Protein AF-A0A800F4X6-F1 (afdb_monomer)

Radius of gyration: 39.16 Å; Cα contacts (8 Å, |Δi|>4): 174; chains: 1; bounding box: 79×37×126 Å

Structure (mmCIF, N/CA/C/O backbone):
data_AF-A0A800F4X6-F1
#
_entry.id   AF-A0A800F4X6-F1
#
loop_
_atom_site.group_PDB
_atom_site.id
_atom_site.type_symbol
_atom_site.label_atom_id
_atom_site.label_alt_id
_atom_site.label_comp_id
_atom_site.label_asym_id
_atom_site.label_entity_id
_atom_site.label_seq_id
_atom_site.pdbx_PDB_ins_code
_atom_site.Cartn_x
_atom_site.Cartn_y
_atom_site.Cartn_z
_atom_site.occupancy
_atom_site.B_iso_or_equiv
_atom_site.auth_seq_id
_atom_site.auth_comp_id
_atom_site.auth_asym_id
_atom_site.auth_atom_id
_atom_site.pdbx_PDB_model_num
ATOM 1 N N . MET A 1 1 ? -32.892 6.317 45.119 1.00 50.31 1 MET A N 1
ATOM 2 C CA . MET A 1 1 ? -31.477 5.964 44.864 1.00 50.31 1 MET A CA 1
ATOM 3 C C . MET A 1 1 ? -30.604 6.920 45.642 1.00 50.31 1 MET A C 1
ATOM 5 O O . MET A 1 1 ? -30.762 8.124 45.471 1.00 50.31 1 MET A O 1
ATOM 9 N N . ASP A 1 2 ? -29.742 6.381 46.497 1.00 71.25 2 ASP A N 1
ATOM 10 C CA . ASP A 1 2 ? -28.858 7.165 47.356 1.00 71.25 2 ASP A CA 1
ATOM 11 C C . ASP A 1 2 ? -27.761 7.858 46.515 1.00 71.25 2 ASP A C 1
ATOM 13 O O . ASP A 1 2 ? -27.373 7.351 45.455 1.00 71.25 2 ASP A O 1
ATOM 17 N N . LEU A 1 3 ? -27.266 9.025 46.947 1.00 66.50 3 LEU A N 1
ATOM 18 C CA . LEU A 1 3 ? -26.301 9.847 46.182 1.00 66.50 3 LEU A CA 1
ATOM 19 C C . LEU A 1 3 ? -25.030 9.050 45.819 1.00 66.50 3 LEU A C 1
ATOM 21 O O . LEU A 1 3 ? -24.440 9.226 44.752 1.00 66.50 3 LEU A O 1
ATOM 25 N N . ARG A 1 4 ? -24.680 8.093 46.686 1.00 63.50 4 ARG A N 1
ATOM 26 C CA . ARG A 1 4 ? -23.593 7.116 46.536 1.00 63.50 4 ARG A CA 1
ATOM 27 C C . ARG A 1 4 ? -23.734 6.273 45.272 1.00 63.50 4 ARG A C 1
ATOM 29 O O . ARG A 1 4 ? -22.803 6.178 44.476 1.00 63.50 4 ARG A O 1
ATOM 36 N N . THR A 1 5 ? -24.914 5.689 45.068 1.00 67.88 5 THR A N 1
ATOM 37 C CA . THR A 1 5 ? -25.197 4.826 43.918 1.00 67.88 5 THR A CA 1
ATOM 38 C C . THR A 1 5 ? -25.131 5.631 42.627 1.00 67.88 5 THR A C 1
ATOM 40 O O . THR A 1 5 ? -24.602 5.136 41.640 1.00 67.88 5 THR A O 1
ATOM 43 N N . LYS A 1 6 ? -25.580 6.896 42.643 1.00 66.12 6 LYS A N 1
ATOM 44 C CA . LYS A 1 6 ? -25.488 7.797 41.483 1.00 66.12 6 LYS A CA 1
ATOM 45 C C . LYS A 1 6 ? -24.045 8.116 41.089 1.00 66.12 6 LYS A C 1
ATOM 47 O O . LYS A 1 6 ? -23.744 8.076 39.902 1.00 66.12 6 LYS A O 1
ATOM 52 N N . LEU A 1 7 ? -23.160 8.403 42.046 1.00 71.25 7 LEU A N 1
ATOM 53 C CA . LEU A 1 7 ? -21.754 8.721 41.754 1.00 71.25 7 LEU A CA 1
ATOM 54 C C . LEU A 1 7 ? -20.978 7.513 41.221 1.00 71.25 7 LEU A C 1
ATOM 56 O O . LEU A 1 7 ? -20.260 7.639 40.232 1.00 71.25 7 LEU A O 1
ATOM 60 N N . VAL A 1 8 ? -21.162 6.335 41.826 1.00 74.56 8 VAL A N 1
ATOM 61 C CA . VAL A 1 8 ? -20.527 5.099 41.342 1.00 74.56 8 VAL A CA 1
ATOM 62 C C . VAL A 1 8 ? -21.043 4.740 39.948 1.00 74.56 8 VAL A C 1
ATOM 64 O O . VAL A 1 8 ? -20.240 4.455 39.063 1.00 74.56 8 VAL A O 1
ATOM 67 N N . PHE A 1 9 ? -22.358 4.831 39.713 1.00 72.62 9 PHE A N 1
ATOM 68 C CA . PHE A 1 9 ? -22.916 4.617 38.377 1.00 72.62 9 PHE A CA 1
ATOM 69 C C . PHE A 1 9 ? -22.395 5.631 37.365 1.00 72.62 9 PHE A C 1
ATOM 71 O O . PHE A 1 9 ? -22.049 5.228 36.265 1.00 72.62 9 PHE A O 1
ATOM 78 N N . ALA A 1 10 ? -22.298 6.915 37.715 1.00 74.00 10 ALA A N 1
ATOM 79 C CA . ALA A 1 10 ? -21.779 7.934 36.808 1.00 74.00 10 ALA A CA 1
ATOM 80 C C . ALA A 1 10 ? -20.322 7.649 36.414 1.00 74.00 10 ALA A C 1
ATOM 82 O O . ALA A 1 10 ? -19.978 7.732 35.238 1.00 74.00 10 ALA A O 1
ATOM 83 N N . LEU A 1 11 ? -19.480 7.246 37.369 1.00 73.25 11 LEU A N 1
ATOM 84 C CA . LEU A 1 11 ? -18.071 6.948 37.108 1.00 73.25 11 LEU A CA 1
ATOM 85 C C . LEU A 1 11 ? -17.896 5.682 36.252 1.00 73.25 11 LEU A C 1
ATOM 87 O O . LEU A 1 11 ? -17.124 5.675 35.293 1.00 73.25 11 LEU A O 1
ATOM 91 N N . VAL A 1 12 ? -18.655 4.627 36.561 1.00 77.50 12 VAL A N 1
ATOM 92 C CA . VAL A 1 12 ? -18.668 3.380 35.781 1.00 77.50 12 VAL A CA 1
ATOM 93 C C . VAL A 1 12 ? -19.240 3.614 34.384 1.00 77.50 12 VAL A C 1
ATOM 95 O O . VAL A 1 12 ? -18.699 3.090 33.416 1.00 77.50 12 VAL A O 1
ATOM 98 N N . LEU A 1 13 ? -20.279 4.440 34.253 1.00 77.50 13 LEU A N 1
ATOM 99 C CA . LEU A 1 13 ? -20.872 4.806 32.969 1.00 77.50 13 LEU A CA 1
ATOM 100 C C . LEU A 1 13 ? -19.872 5.582 32.107 1.00 77.50 13 LEU A C 1
ATOM 102 O O . LEU A 1 13 ? -19.701 5.247 30.942 1.00 77.50 13 LEU A O 1
ATOM 106 N N . VAL A 1 14 ? -19.167 6.568 32.670 1.00 81.56 14 VAL A N 1
ATOM 107 C CA . VAL A 1 14 ? -18.129 7.324 31.947 1.00 81.56 14 VAL A CA 1
ATOM 108 C C . VAL A 1 14 ? -16.987 6.408 31.504 1.00 81.56 14 VAL A C 1
ATOM 110 O O . VAL A 1 14 ? -16.527 6.520 30.367 1.00 81.56 14 VAL A O 1
ATOM 113 N N . SER A 1 15 ? -16.567 5.466 32.354 1.00 78.44 15 SER A N 1
ATOM 114 C CA . SER A 1 15 ? -15.567 4.445 32.009 1.00 78.44 15 SER A CA 1
ATOM 115 C C . SER A 1 15 ? -16.054 3.532 30.875 1.00 78.44 15 SER A C 1
ATOM 117 O O . SER A 1 15 ? -15.361 3.383 29.869 1.00 78.44 15 SER A O 1
ATOM 119 N N . LEU A 1 16 ? -17.277 2.998 30.969 1.00 77.12 16 LEU A N 1
ATOM 120 C CA . LEU A 1 16 ? -17.883 2.136 29.948 1.00 77.12 16 LEU A CA 1
ATOM 121 C C . LEU A 1 16 ? -18.070 2.852 28.612 1.00 77.12 16 LEU A C 1
ATOM 123 O O . LEU A 1 16 ? -17.761 2.281 27.571 1.00 77.12 16 LEU A O 1
ATOM 127 N N . VAL A 1 17 ? -18.535 4.102 28.630 1.00 80.50 17 VAL A N 1
ATOM 128 C CA . VAL A 1 17 ? -18.704 4.919 27.421 1.00 80.50 17 VAL A CA 1
ATOM 129 C C . VAL A 1 17 ? -17.348 5.220 26.789 1.00 80.50 17 VAL A C 1
ATOM 131 O O . VAL A 1 17 ? -17.191 5.051 25.583 1.00 80.50 17 VAL A O 1
ATOM 134 N N . SER A 1 18 ? -16.342 5.580 27.590 1.00 80.88 18 SER A N 1
ATOM 135 C CA . SER A 1 18 ? -14.979 5.813 27.092 1.00 80.88 18 SER A CA 1
ATOM 136 C C . SER A 1 18 ? -14.373 4.541 26.495 1.00 80.88 18 SER A C 1
ATOM 138 O O . SER A 1 18 ? -13.705 4.589 25.465 1.00 80.88 18 SER A O 1
ATOM 140 N N . MET A 1 19 ? -14.644 3.384 27.100 1.00 78.56 19 MET A N 1
ATOM 141 C CA . MET A 1 19 ? -14.156 2.100 26.613 1.00 78.56 19 MET A CA 1
ATOM 142 C C . MET A 1 19 ? -14.895 1.633 25.353 1.00 78.56 19 MET A C 1
ATOM 144 O O . MET A 1 19 ? -14.271 1.076 24.453 1.00 78.56 19 MET A O 1
ATOM 148 N N . LEU A 1 20 ? -16.199 1.895 25.252 1.00 76.81 20 LEU A N 1
ATOM 149 C CA . LEU A 1 20 ? -16.993 1.632 24.054 1.00 76.81 20 LEU A CA 1
ATOM 150 C C . LEU A 1 20 ? -16.532 2.517 22.888 1.00 76.81 20 LEU A C 1
ATOM 152 O O . LEU A 1 20 ? -16.382 2.029 21.769 1.00 76.81 20 LEU A O 1
ATOM 156 N N . LEU A 1 21 ? -16.237 3.793 23.151 1.00 77.06 21 LEU A N 1
ATOM 157 C CA . LEU A 1 21 ? -15.633 4.699 22.171 1.00 77.06 21 LEU A CA 1
ATOM 158 C C . LEU A 1 21 ? -14.245 4.214 21.740 1.00 77.06 21 LEU A C 1
ATOM 160 O O . LEU A 1 21 ? -13.959 4.158 20.550 1.00 77.06 21 LEU A O 1
ATOM 164 N N . LEU A 1 22 ? -13.402 3.776 22.678 1.00 74.88 22 LEU A N 1
ATOM 165 C CA . LEU A 1 22 ? -12.089 3.219 22.350 1.00 74.88 22 LEU A CA 1
ATOM 166 C C . LEU A 1 22 ? -12.199 1.922 21.535 1.00 74.88 22 LEU A C 1
ATOM 168 O O . LEU A 1 22 ? -11.440 1.725 20.591 1.00 74.88 22 LEU A O 1
ATOM 172 N N . ALA A 1 23 ? -13.142 1.041 21.871 1.00 71.06 23 ALA A N 1
ATOM 173 C CA . ALA A 1 23 ? -13.372 -0.203 21.147 1.00 71.06 23 ALA A CA 1
ATOM 174 C C . ALA A 1 23 ? -13.897 0.065 19.733 1.00 71.06 23 ALA A C 1
ATOM 176 O O . ALA A 1 23 ? -13.373 -0.489 18.774 1.00 71.06 23 ALA A O 1
ATOM 177 N N . THR A 1 24 ? -14.876 0.954 19.578 1.00 67.69 24 THR A N 1
ATOM 178 C CA . THR A 1 24 ? -15.395 1.343 18.256 1.00 67.69 24 THR A CA 1
ATOM 179 C C . THR A 1 24 ? -14.349 2.072 17.420 1.00 67.69 24 THR A C 1
ATOM 181 O O . THR A 1 24 ? -14.273 1.832 16.224 1.00 67.69 24 THR A O 1
ATOM 184 N N . PHE A 1 25 ? -13.479 2.880 18.024 1.00 69.56 25 PHE A N 1
ATOM 185 C CA . PHE A 1 25 ? -12.365 3.513 17.318 1.00 69.56 25 PHE A CA 1
ATOM 186 C C . PHE A 1 25 ? -11.260 2.508 16.940 1.00 69.56 25 PHE A C 1
ATOM 188 O O . PHE A 1 25 ? -10.736 2.537 15.830 1.00 69.56 25 PHE A O 1
ATOM 195 N N . SER A 1 26 ? -10.933 1.568 17.833 1.00 65.50 26 SER A N 1
ATOM 196 C CA . SER A 1 26 ? -9.890 0.553 17.619 1.00 65.50 26 SER A CA 1
ATOM 197 C C . SER A 1 26 ? -10.307 -0.574 16.669 1.00 65.50 26 SER A C 1
ATOM 199 O O . SER A 1 26 ? -9.442 -1.149 16.007 1.00 65.50 26 SER A O 1
ATOM 201 N N . TYR A 1 27 ? -11.590 -0.940 16.653 1.00 61.25 27 TYR A N 1
ATOM 202 C CA . TYR A 1 27 ? -12.153 -1.990 15.795 1.00 61.25 27 TYR A CA 1
ATOM 203 C C . TYR A 1 27 ? -12.949 -1.434 14.608 1.00 61.25 27 TYR A C 1
ATOM 205 O O . TYR A 1 27 ? -13.331 -2.211 13.732 1.00 61.25 27 TYR A O 1
ATOM 213 N N . GLY A 1 28 ? -13.187 -0.119 14.570 1.00 59.59 28 GLY A N 1
ATOM 214 C CA . GLY A 1 28 ? -13.753 0.597 13.428 1.00 59.59 28 GLY A CA 1
ATOM 215 C C . GLY A 1 28 ? -12.817 0.561 12.220 1.00 59.59 28 GLY A C 1
ATOM 216 O O . GLY A 1 28 ? -11.882 -0.242 12.193 1.00 59.59 28 GLY A O 1
ATOM 217 N N . PRO A 1 29 ? -13.025 1.399 11.197 1.00 51.66 29 PRO A N 1
ATOM 218 C CA . PRO A 1 29 ? -12.245 1.326 9.971 1.00 51.66 29 PRO A CA 1
ATOM 219 C C . PRO A 1 29 ? -11.056 2.319 9.938 1.00 51.66 29 PRO A C 1
ATOM 221 O O . PRO A 1 29 ? -11.043 3.200 9.091 1.00 51.66 29 PRO A O 1
ATOM 224 N N . PRO A 1 30 ? -9.968 2.180 10.736 1.00 53.06 30 PRO A N 1
ATOM 225 C CA . PRO A 1 30 ? -8.675 2.757 10.354 1.00 53.06 30 PRO A CA 1
ATOM 226 C C . PRO A 1 30 ? -8.064 2.082 9.116 1.00 53.06 30 PRO A C 1
ATOM 228 O O . PRO A 1 30 ? -6.989 2.481 8.677 1.00 53.06 30 PRO A O 1
ATOM 231 N N . ARG A 1 31 ? -8.698 1.021 8.590 1.00 56.97 31 ARG A N 1
ATOM 232 C CA . ARG A 1 31 ? -8.228 0.310 7.397 1.00 56.97 31 ARG A CA 1
ATOM 233 C C . ARG A 1 31 ? -8.273 1.198 6.158 1.00 56.97 31 ARG A C 1
ATOM 235 O O . ARG A 1 31 ? -7.347 1.114 5.366 1.00 56.97 31 ARG A O 1
ATOM 242 N N . ASP A 1 32 ? -9.269 2.070 6.042 1.00 60.94 32 ASP A N 1
ATOM 243 C CA . ASP A 1 32 ? -9.525 2.800 4.796 1.00 60.94 32 ASP A CA 1
ATOM 244 C C . ASP A 1 32 ? -8.467 3.894 4.562 1.00 60.94 32 ASP A C 1
ATOM 246 O O . ASP A 1 32 ? -7.878 3.963 3.488 1.00 60.94 32 ASP A O 1
ATOM 250 N N . LEU A 1 33 ? -8.093 4.647 5.606 1.00 64.44 33 LEU A N 1
ATOM 251 C CA . LEU A 1 33 ? -7.047 5.683 5.517 1.00 64.44 33 LEU A CA 1
ATOM 252 C C . LEU A 1 33 ? -5.654 5.107 5.215 1.00 64.44 33 LEU A C 1
ATOM 254 O O . LEU A 1 33 ? -4.882 5.680 4.447 1.00 64.44 33 LEU A O 1
ATOM 258 N N . TRP A 1 34 ? -5.315 3.968 5.825 1.00 70.38 34 TRP A N 1
ATOM 259 C CA . TRP A 1 34 ? -4.049 3.282 5.549 1.00 70.38 34 TRP A CA 1
ATOM 260 C C . TRP A 1 34 ? -4.019 2.682 4.142 1.00 70.38 34 TRP A C 1
ATOM 262 O O . TRP A 1 34 ? -2.967 2.667 3.502 1.00 70.38 34 TRP A O 1
ATOM 272 N N . TRP A 1 35 ? -5.167 2.200 3.664 1.00 74.62 35 TRP A N 1
ATOM 273 C CA . TRP A 1 35 ? -5.317 1.631 2.332 1.00 74.62 35 TRP A CA 1
ATOM 274 C C . TRP A 1 35 ? -5.098 2.675 1.244 1.00 74.62 35 TRP A C 1
ATOM 276 O O . TRP A 1 35 ? -4.279 2.466 0.353 1.00 74.62 35 TRP A O 1
ATOM 286 N N . GLU A 1 36 ? -5.769 3.821 1.355 1.00 80.88 36 GLU A N 1
ATOM 287 C CA . GLU A 1 36 ? -5.640 4.925 0.401 1.00 80.88 36 GLU A CA 1
ATOM 288 C C . GLU A 1 36 ? -4.188 5.398 0.282 1.00 80.88 36 GLU A C 1
ATOM 290 O O . GLU A 1 36 ? -3.647 5.453 -0.822 1.00 80.88 36 GLU A O 1
ATOM 295 N N . SER A 1 37 ? -3.506 5.614 1.413 1.00 83.00 37 SER A N 1
ATOM 296 C CA . SER A 1 37 ? -2.094 6.018 1.413 1.00 83.00 37 SER A CA 1
ATOM 297 C C . SER A 1 37 ? -1.172 4.965 0.783 1.00 83.00 37 SER A C 1
ATOM 299 O O . SER A 1 37 ? -0.212 5.305 0.084 1.00 83.00 37 SER A O 1
ATOM 301 N N . ALA A 1 38 ? -1.447 3.674 1.000 1.00 83.44 38 ALA A N 1
ATOM 302 C CA . ALA A 1 38 ? -0.653 2.597 0.420 1.00 83.44 38 ALA A CA 1
ATOM 303 C C . ALA A 1 38 ? -0.832 2.478 -1.100 1.00 83.44 38 ALA A C 1
ATOM 305 O O . ALA A 1 38 ? 0.151 2.231 -1.805 1.00 83.44 38 ALA A O 1
ATOM 306 N N . LEU A 1 39 ? -2.056 2.669 -1.602 1.00 86.75 39 LEU A N 1
ATOM 307 C CA . LEU A 1 39 ? -2.326 2.710 -3.038 1.00 86.75 39 LEU A CA 1
ATOM 308 C C . LEU A 1 39 ? -1.697 3.943 -3.686 1.00 86.75 39 LEU A C 1
ATOM 310 O O . LEU A 1 39 ? -1.073 3.817 -4.734 1.00 86.75 39 LEU A O 1
ATOM 314 N N . GLU A 1 40 ? -1.776 5.105 -3.038 1.00 88.44 40 GLU A N 1
ATOM 315 C CA . GLU A 1 40 ? -1.132 6.331 -3.517 1.00 88.44 40 GLU A CA 1
ATOM 316 C C . GLU A 1 40 ? 0.392 6.168 -3.598 1.00 88.44 40 GLU A C 1
ATOM 318 O O . GLU A 1 40 ? 1.003 6.513 -4.608 1.00 88.44 40 GLU A O 1
ATOM 323 N N . THR A 1 41 ? 1.024 5.561 -2.584 1.00 89.25 41 THR A N 1
ATOM 324 C CA . THR A 1 41 ? 2.469 5.277 -2.647 1.00 89.25 41 THR A CA 1
ATOM 325 C C . THR A 1 41 ? 2.823 4.280 -3.743 1.00 89.25 41 THR A C 1
ATOM 327 O O . THR A 1 41 ? 3.872 4.420 -4.368 1.00 89.25 41 THR A O 1
ATOM 330 N N . LEU A 1 42 ? 1.993 3.259 -3.964 1.00 90.25 42 LEU A N 1
ATOM 331 C CA . LEU A 1 42 ? 2.201 2.274 -5.025 1.00 90.25 42 LEU A CA 1
ATOM 332 C C . LEU A 1 42 ? 2.108 2.931 -6.411 1.00 90.25 42 LEU A C 1
ATOM 334 O O . LEU A 1 42 ? 2.965 2.690 -7.263 1.00 90.25 42 LEU A O 1
ATOM 338 N N . ASP A 1 43 ? 1.108 3.786 -6.608 1.00 91.38 43 ASP A N 1
ATOM 339 C CA . ASP A 1 43 ? 0.879 4.513 -7.851 1.00 91.38 43 ASP A CA 1
ATOM 340 C C . ASP A 1 43 ? 1.999 5.526 -8.131 1.00 91.38 43 ASP A C 1
ATOM 342 O O . ASP A 1 43 ? 2.620 5.498 -9.196 1.00 91.38 43 ASP A O 1
ATOM 346 N N . ALA A 1 44 ? 2.362 6.332 -7.128 1.00 89.75 44 ALA A N 1
ATOM 347 C CA . ALA A 1 44 ? 3.477 7.273 -7.209 1.00 89.75 44 ALA A CA 1
ATOM 348 C C . ALA A 1 44 ? 4.813 6.565 -7.478 1.00 89.75 44 ALA A C 1
ATOM 350 O O . ALA A 1 44 ? 5.649 7.064 -8.235 1.00 89.75 44 ALA A O 1
ATOM 351 N N . LEU A 1 45 ? 5.024 5.382 -6.889 1.00 90.62 45 LEU A N 1
ATOM 352 C CA . LEU A 1 45 ? 6.215 4.577 -7.144 1.00 90.62 45 LEU A CA 1
ATOM 353 C C . LEU A 1 45 ? 6.246 4.070 -8.590 1.00 90.62 45 LEU A C 1
ATOM 355 O O . LEU A 1 45 ? 7.299 4.128 -9.227 1.00 90.62 45 LEU A O 1
ATOM 359 N N . ALA A 1 46 ? 5.117 3.599 -9.121 1.00 88.44 46 ALA A N 1
ATOM 360 C CA . ALA A 1 46 ? 5.023 3.169 -10.511 1.00 88.44 46 ALA A CA 1
ATOM 361 C C . ALA A 1 46 ? 5.268 4.334 -11.483 1.00 88.44 46 ALA A C 1
ATOM 363 O O . ALA A 1 46 ? 6.051 4.186 -12.423 1.00 88.44 46 ALA A O 1
ATOM 364 N N . GLU A 1 47 ? 4.691 5.507 -11.216 1.00 90.50 47 GLU A N 1
ATOM 365 C CA . GLU A 1 47 ? 4.902 6.712 -12.023 1.00 90.50 47 GLU A CA 1
ATOM 366 C C . GLU A 1 47 ? 6.360 7.186 -11.980 1.00 90.50 47 GLU A C 1
ATOM 368 O O . GLU A 1 47 ? 6.988 7.421 -13.012 1.00 90.50 47 GLU A O 1
ATOM 373 N N . SER A 1 48 ? 6.954 7.240 -10.785 1.00 87.56 48 SER A N 1
ATOM 374 C CA . SER A 1 48 ? 8.365 7.593 -10.610 1.00 87.56 48 SER A CA 1
ATOM 375 C C . SER A 1 48 ? 9.286 6.658 -11.399 1.00 87.56 48 SER A C 1
ATOM 377 O O . SER A 1 48 ? 10.218 7.112 -12.068 1.00 87.56 48 SER A O 1
ATOM 379 N N . LYS A 1 49 ? 9.005 5.350 -11.378 1.00 86.62 49 LYS A N 1
ATOM 380 C CA . LYS A 1 49 ? 9.770 4.358 -12.140 1.00 86.62 49 LYS A CA 1
ATOM 381 C C . LYS A 1 49 ? 9.568 4.483 -13.648 1.00 86.62 49 LYS A C 1
ATOM 383 O O . LYS A 1 49 ? 10.557 4.384 -14.372 1.00 86.62 49 LYS A O 1
ATOM 388 N N . LYS A 1 50 ? 8.350 4.766 -14.117 1.0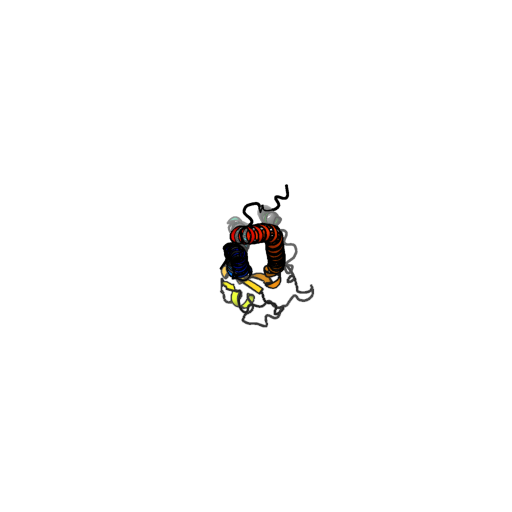0 87.56 50 LYS A N 1
ATOM 389 C CA . LYS A 1 50 ? 8.066 5.069 -15.530 1.00 87.56 50 LYS A CA 1
ATOM 390 C C . LYS A 1 50 ? 8.898 6.259 -16.012 1.00 87.56 50 LYS A C 1
ATOM 392 O O . LYS A 1 50 ? 9.622 6.134 -16.997 1.00 87.56 50 LYS A O 1
ATOM 397 N N . MET A 1 51 ? 8.869 7.374 -15.277 1.00 82.69 51 MET A N 1
ATOM 398 C CA . MET A 1 51 ? 9.648 8.576 -15.602 1.00 82.69 51 MET A CA 1
ATOM 399 C C . MET A 1 51 ? 11.157 8.312 -15.600 1.00 82.69 51 MET A C 1
ATOM 401 O O . MET A 1 51 ? 11.866 8.766 -16.495 1.00 82.69 51 MET A O 1
ATOM 405 N N . GLN A 1 52 ? 11.656 7.552 -14.619 1.00 81.44 52 GLN A N 1
ATOM 406 C CA . GLN A 1 52 ? 13.074 7.202 -14.538 1.00 81.44 52 GLN A CA 1
ATOM 407 C C . GLN A 1 52 ? 13.528 6.380 -15.753 1.00 81.44 52 GLN A C 1
ATOM 409 O O . GLN A 1 52 ? 14.587 6.658 -16.312 1.00 81.44 52 GLN A O 1
ATOM 414 N N . ILE A 1 53 ? 12.737 5.384 -16.167 1.00 84.06 53 ILE A N 1
ATOM 415 C CA . ILE A 1 53 ? 13.035 4.562 -17.348 1.00 84.06 53 ILE A CA 1
ATOM 416 C C . ILE A 1 53 ? 12.975 5.417 -18.617 1.00 84.06 53 ILE A C 1
ATOM 418 O O . ILE A 1 53 ? 13.909 5.366 -19.414 1.00 84.06 53 ILE A O 1
ATOM 422 N N . GLY A 1 54 ? 11.934 6.242 -18.771 1.00 82.69 54 GLY A N 1
ATOM 423 C CA . GLY A 1 54 ? 11.790 7.151 -19.912 1.00 82.69 54 GLY A CA 1
ATOM 424 C C . GLY A 1 54 ? 12.996 8.078 -20.063 1.00 82.69 54 GLY A C 1
ATOM 425 O O . GLY A 1 54 ? 13.637 8.084 -21.106 1.00 82.69 54 GLY A O 1
ATOM 426 N N . GLY A 1 55 ? 13.408 8.746 -18.982 1.00 77.56 55 GLY A N 1
ATOM 427 C CA . GLY A 1 55 ? 14.563 9.648 -19.014 1.00 77.56 55 GLY A CA 1
ATOM 428 C C . GLY A 1 55 ? 15.891 8.960 -19.363 1.00 77.56 55 GLY A C 1
ATOM 429 O O . GLY A 1 55 ? 16.752 9.569 -20.002 1.00 77.56 55 GLY A O 1
ATOM 430 N N . VAL A 1 56 ? 16.074 7.689 -18.981 1.00 81.25 56 VAL A N 1
ATOM 431 C CA . VAL A 1 56 ? 17.250 6.904 -19.396 1.00 81.25 56 VAL A CA 1
ATOM 432 C C . VAL A 1 56 ? 17.213 6.630 -20.897 1.00 81.25 56 VAL A C 1
ATOM 434 O O . VAL A 1 56 ? 18.231 6.821 -21.567 1.00 81.25 56 VAL A O 1
ATOM 437 N N . VAL A 1 57 ? 16.056 6.227 -21.430 1.00 82.88 57 VAL A N 1
ATOM 438 C CA . VAL A 1 57 ? 15.909 5.940 -22.862 1.00 82.88 57 VAL A CA 1
ATOM 439 C C . VAL A 1 57 ? 16.062 7.205 -23.702 1.00 82.88 57 VAL A C 1
ATOM 441 O O . VAL A 1 57 ? 16.857 7.199 -24.640 1.00 82.88 57 VAL A O 1
ATOM 444 N N . ASP A 1 58 ? 15.427 8.310 -23.316 1.00 81.12 58 ASP A N 1
ATOM 445 C CA . ASP A 1 58 ? 15.576 9.608 -23.987 1.00 81.12 58 ASP A CA 1
ATOM 446 C C . ASP A 1 58 ? 17.044 10.056 -24.004 1.00 81.12 58 ASP A C 1
ATOM 448 O O . ASP A 1 58 ? 17.561 10.597 -24.988 1.00 81.12 58 ASP A O 1
ATOM 452 N N . GLY A 1 59 ? 17.759 9.814 -22.901 1.00 77.06 59 GLY A N 1
ATOM 453 C CA . GLY A 1 59 ? 19.189 10.075 -22.799 1.00 77.06 59 GLY A CA 1
ATOM 454 C C . GLY A 1 59 ? 20.016 9.242 -23.784 1.00 77.06 59 GLY A C 1
ATOM 455 O O . GLY A 1 59 ? 20.988 9.751 -24.352 1.00 77.06 59 GLY A O 1
ATOM 456 N N . TRP A 1 60 ? 19.645 7.980 -24.005 1.00 80.38 60 TRP A N 1
ATOM 457 C CA . TRP A 1 60 ? 20.291 7.100 -24.980 1.00 80.38 60 TRP A CA 1
ATOM 458 C C . TRP A 1 60 ? 19.962 7.496 -26.418 1.00 80.38 60 TRP A C 1
ATOM 460 O O . TRP A 1 60 ? 20.888 7.640 -27.220 1.00 80.38 60 TRP A O 1
ATOM 470 N N . GLU A 1 61 ? 18.696 7.761 -26.738 1.00 79.50 61 GLU A N 1
ATOM 471 C CA . GLU A 1 61 ? 18.281 8.220 -28.067 1.00 79.50 61 GLU A CA 1
ATOM 472 C C . GLU A 1 61 ? 18.985 9.512 -28.463 1.00 79.50 61 GLU A C 1
ATOM 474 O O . GLU A 1 61 ? 19.549 9.601 -29.553 1.00 79.50 61 GLU A O 1
ATOM 479 N N . ASN A 1 62 ? 19.040 10.496 -27.563 1.00 74.50 62 ASN A N 1
ATOM 480 C CA . ASN A 1 62 ? 19.730 11.752 -27.836 1.00 74.50 62 ASN A CA 1
ATOM 481 C C . ASN A 1 62 ? 21.220 11.536 -28.132 1.00 74.50 62 ASN A C 1
ATOM 483 O O . ASN A 1 62 ? 21.767 12.162 -29.041 1.00 74.50 62 ASN A O 1
ATOM 487 N N . ARG A 1 63 ? 21.890 10.613 -27.431 1.00 71.50 63 ARG A N 1
ATOM 488 C CA . ARG A 1 63 ? 23.300 10.278 -27.703 1.00 71.50 63 ARG A CA 1
ATOM 489 C C . ARG A 1 63 ? 23.471 9.578 -29.051 1.00 71.50 63 ARG A C 1
ATOM 491 O O . ARG A 1 63 ? 24.369 9.949 -29.806 1.00 71.50 63 ARG A O 1
ATOM 498 N N . VAL A 1 64 ? 22.593 8.638 -29.400 1.00 74.19 64 VAL A N 1
ATOM 499 C CA . VAL A 1 64 ? 22.592 7.985 -30.723 1.00 74.19 64 VAL A CA 1
ATOM 500 C C . VAL A 1 64 ? 22.314 9.002 -31.833 1.00 74.19 64 VAL A C 1
ATOM 502 O O . VAL A 1 64 ? 22.971 8.987 -32.877 1.00 74.19 64 VAL A O 1
ATOM 505 N N . ARG A 1 65 ? 21.402 9.949 -31.601 1.00 69.19 65 ARG A N 1
ATOM 506 C CA . ARG A 1 65 ? 21.095 11.047 -32.523 1.00 69.19 65 ARG A CA 1
ATOM 507 C C . ARG A 1 65 ? 22.282 11.983 -32.715 1.00 69.19 65 ARG A C 1
ATOM 509 O O . ARG A 1 65 ? 22.543 12.410 -33.833 1.00 69.19 65 ARG A O 1
ATOM 516 N N . LEU A 1 66 ? 23.044 12.267 -31.661 1.00 69.25 66 LEU A N 1
ATOM 517 C CA . LEU A 1 66 ? 24.280 13.047 -31.759 1.00 69.25 66 LEU A CA 1
ATOM 518 C C . LEU A 1 66 ? 25.372 12.313 -32.547 1.00 69.25 66 LEU A C 1
ATOM 520 O O . LEU A 1 66 ? 26.153 12.960 -33.241 1.00 69.25 66 LEU A O 1
ATOM 524 N N . ILE A 1 67 ? 25.437 10.982 -32.465 1.00 67.06 67 ILE A N 1
ATOM 525 C CA . ILE A 1 67 ? 26.398 10.169 -33.225 1.00 67.06 67 ILE A CA 1
ATOM 526 C C . ILE A 1 67 ? 25.992 10.092 -34.705 1.00 67.06 67 ILE A C 1
ATOM 528 O O . ILE A 1 67 ? 26.815 10.357 -35.581 1.00 67.06 67 ILE A O 1
ATOM 532 N N . SER A 1 68 ? 24.721 9.796 -34.988 1.00 60.75 68 SER A N 1
ATOM 533 C CA . SER A 1 68 ? 24.175 9.671 -36.352 1.00 60.75 68 SER A CA 1
ATOM 534 C C . SER A 1 68 ? 24.005 11.017 -37.068 1.00 60.75 68 SER A C 1
ATOM 536 O O . SER A 1 68 ? 24.193 11.108 -38.279 1.00 60.75 68 SER A O 1
ATOM 538 N N . GLY A 1 69 ? 23.704 12.081 -36.322 1.00 60.19 69 GLY A N 1
ATOM 539 C CA . GLY A 1 69 ? 23.492 13.442 -36.815 1.00 60.19 69 GLY A CA 1
ATOM 540 C C . GLY A 1 69 ? 24.775 14.220 -37.099 1.00 60.19 69 GLY A C 1
ATOM 541 O O . GLY A 1 69 ? 24.715 15.329 -37.639 1.00 60.19 69 GLY A O 1
ATOM 542 N N . ARG A 1 70 ? 25.957 13.661 -36.801 1.00 60.09 70 ARG A N 1
ATOM 543 C CA . ARG A 1 70 ? 27.199 14.222 -37.338 1.00 60.09 70 ARG A CA 1
ATOM 544 C C . ARG A 1 70 ? 27.158 14.050 -38.853 1.00 60.09 70 ARG A C 1
ATOM 546 O O . ARG A 1 70 ? 27.505 13.002 -39.381 1.00 60.09 70 ARG A O 1
ATOM 553 N N . SER A 1 71 ? 26.856 15.132 -39.566 1.00 56.31 71 SER A N 1
ATOM 554 C CA . SER A 1 71 ? 27.068 15.293 -41.016 1.00 56.31 71 SER A CA 1
ATOM 555 C C . SER A 1 71 ? 28.504 14.968 -41.474 1.00 56.31 71 SER A C 1
ATOM 557 O O . SER A 1 71 ? 28.782 14.920 -42.673 1.00 56.31 71 SER A O 1
ATOM 559 N N . GLY A 1 72 ? 29.420 14.759 -40.523 1.00 55.44 72 GLY A N 1
ATOM 560 C CA . GLY A 1 72 ? 30.738 14.174 -40.714 1.00 55.44 72 GLY A CA 1
ATOM 561 C C . GLY A 1 72 ? 30.727 12.668 -40.981 1.00 55.44 72 GLY A C 1
ATOM 562 O O . GLY A 1 72 ? 31.513 12.255 -41.811 1.00 55.44 72 GLY A O 1
ATOM 563 N N . LEU A 1 73 ? 29.846 11.847 -40.389 1.00 61.53 73 LEU A N 1
ATOM 564 C CA . LEU A 1 73 ? 29.887 10.385 -40.570 1.00 61.53 73 LEU A CA 1
ATOM 565 C C . LEU A 1 73 ? 29.594 9.989 -42.023 1.00 61.53 73 LEU A C 1
ATOM 567 O O . LEU A 1 73 ? 30.352 9.209 -42.589 1.00 61.53 73 LEU A O 1
ATOM 571 N N . ARG A 1 74 ? 28.573 10.599 -42.649 1.00 63.75 74 ARG A N 1
ATOM 572 C CA . ARG A 1 74 ? 28.238 10.399 -44.074 1.00 63.75 74 ARG A CA 1
ATOM 573 C C . ARG A 1 74 ? 29.324 10.930 -45.01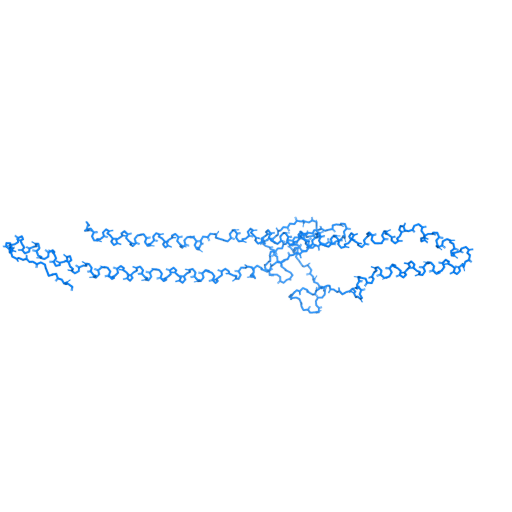5 1.00 63.75 74 ARG A C 1
ATOM 575 O O . ARG A 1 74 ? 29.693 10.257 -45.966 1.00 63.75 74 ARG A O 1
ATOM 582 N N . ARG A 1 75 ? 29.875 12.118 -44.730 1.00 62.22 75 ARG A N 1
ATOM 583 C CA . ARG A 1 75 ? 30.977 12.697 -45.523 1.00 62.22 75 ARG A CA 1
ATOM 584 C C . ARG A 1 75 ? 32.278 11.907 -45.392 1.00 62.22 75 ARG A C 1
ATOM 586 O O . ARG A 1 75 ? 32.973 11.753 -46.385 1.00 62.22 75 ARG A O 1
ATOM 593 N N . LEU A 1 76 ? 32.588 11.404 -44.197 1.00 62.31 76 LEU A N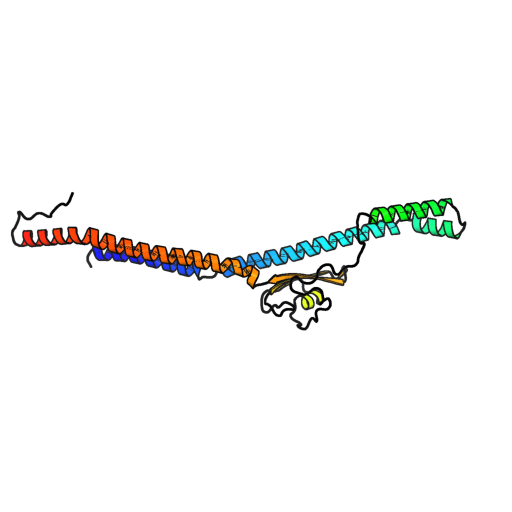 1
ATOM 594 C CA . LEU A 1 76 ? 33.782 10.605 -43.914 1.00 62.31 76 LEU A CA 1
ATOM 595 C C . LEU A 1 76 ? 33.692 9.210 -44.536 1.00 62.31 76 LEU A C 1
ATOM 597 O O . LEU A 1 76 ? 34.700 8.709 -45.019 1.00 62.31 76 LEU A O 1
ATOM 601 N N . THR A 1 77 ? 32.501 8.600 -44.578 1.00 64.25 77 THR A N 1
ATOM 602 C CA . THR A 1 77 ? 32.299 7.348 -45.330 1.00 64.25 77 THR A CA 1
ATOM 603 C C . THR A 1 77 ? 32.403 7.583 -46.837 1.00 64.25 77 THR A C 1
ATOM 605 O O . THR A 1 77 ? 33.129 6.852 -47.497 1.00 64.25 77 THR A O 1
ATOM 608 N N . GLU A 1 78 ? 31.802 8.649 -47.378 1.00 69.06 78 GLU A N 1
ATOM 609 C CA . GLU A 1 78 ? 31.930 9.010 -48.804 1.00 69.06 78 GLU A CA 1
ATOM 610 C C . GLU A 1 78 ? 33.352 9.422 -49.234 1.00 69.06 78 GLU A C 1
ATOM 612 O O . GLU A 1 78 ? 33.692 9.287 -50.413 1.00 69.06 78 GLU A O 1
ATOM 617 N N . SER A 1 79 ? 34.169 9.983 -48.333 1.00 61.84 79 SER A N 1
ATOM 618 C CA . SER A 1 79 ? 35.570 10.328 -48.615 1.00 61.84 79 SER A CA 1
ATOM 619 C C . SER A 1 79 ? 36.498 9.123 -48.488 1.00 61.84 79 SER A C 1
ATOM 621 O O . SER A 1 79 ? 37.449 9.006 -49.257 1.00 61.84 79 SER A O 1
ATOM 623 N N . PHE A 1 80 ? 36.219 8.218 -47.545 1.00 63.59 80 PHE A N 1
ATOM 624 C CA . PHE A 1 80 ? 36.966 6.972 -47.391 1.00 63.59 80 PHE A CA 1
ATOM 625 C C . PHE A 1 80 ? 36.747 6.043 -48.595 1.00 63.59 80 PHE A C 1
ATOM 627 O O . PHE A 1 80 ? 37.720 5.547 -49.159 1.00 63.59 80 PHE A O 1
ATOM 634 N N . ASP A 1 81 ? 35.501 5.914 -49.063 1.00 67.31 81 ASP A N 1
ATOM 635 C CA . ASP A 1 81 ? 35.122 5.062 -50.201 1.00 67.31 81 ASP A CA 1
ATOM 636 C C . ASP A 1 81 ? 35.713 5.540 -51.545 1.00 67.31 81 ASP A C 1
ATOM 638 O O . ASP A 1 81 ? 36.046 4.742 -52.417 1.00 67.31 81 ASP A O 1
ATOM 642 N N . ARG A 1 82 ? 35.920 6.856 -51.712 1.00 65.62 82 ARG A N 1
ATOM 643 C CA . ARG A 1 82 ? 36.468 7.437 -52.953 1.00 65.62 82 ARG A CA 1
ATOM 644 C C . ARG A 1 82 ? 37.993 7.492 -53.039 1.00 65.62 82 ARG A C 1
ATOM 646 O O . 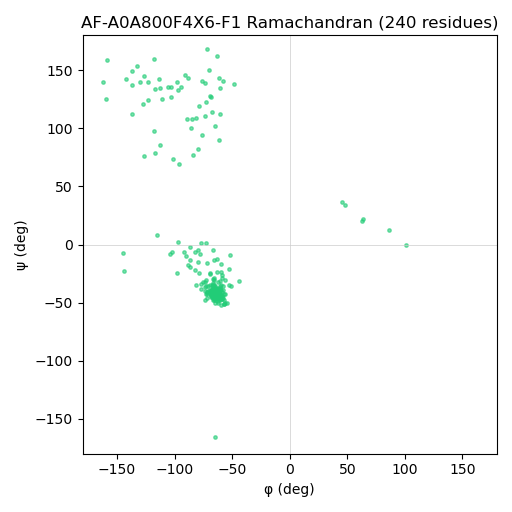ARG A 1 82 ? 38.502 7.666 -54.143 1.00 65.62 82 ARG A O 1
ATOM 653 N N . GLY A 1 83 ? 38.722 7.400 -51.926 1.00 65.69 83 GLY A N 1
ATOM 654 C CA . GLY A 1 83 ? 40.155 7.724 -51.922 1.00 65.69 83 GLY A CA 1
ATOM 655 C C . GLY A 1 83 ? 41.053 6.890 -51.016 1.00 65.69 83 GLY A C 1
ATOM 656 O O . GLY A 1 83 ? 42.264 7.059 -51.112 1.00 65.69 83 GLY A O 1
ATOM 657 N N . HIS A 1 84 ? 40.510 6.014 -50.157 1.00 61.53 84 HIS A N 1
ATOM 658 C CA . HIS A 1 84 ? 41.286 5.270 -49.148 1.00 61.53 84 HIS A CA 1
ATOM 659 C C . HIS A 1 84 ? 42.240 6.165 -48.324 1.00 61.53 84 HIS A C 1
ATOM 661 O O . HIS A 1 84 ? 43.336 5.752 -47.954 1.00 61.53 84 HIS A O 1
ATOM 667 N N . ASP A 1 85 ? 41.843 7.412 -48.055 1.00 67.00 85 ASP A N 1
ATOM 668 C CA . ASP A 1 85 ? 42.717 8.396 -47.415 1.00 67.00 85 ASP A CA 1
ATOM 669 C C . ASP A 1 85 ? 42.928 8.070 -45.919 1.00 67.00 85 ASP A C 1
ATOM 671 O O . ASP A 1 85 ? 41.974 7.994 -45.134 1.00 67.00 85 ASP A O 1
ATOM 675 N N . GLU A 1 86 ? 44.190 7.902 -45.503 1.00 68.00 86 GLU A N 1
ATOM 676 C CA . GLU A 1 86 ? 44.598 7.598 -44.119 1.00 68.00 86 GLU A CA 1
ATOM 677 C C . GLU A 1 86 ? 44.152 8.676 -43.116 1.00 68.00 86 GLU A C 1
ATOM 679 O O . GLU A 1 86 ? 44.035 8.426 -41.910 1.00 68.00 86 GLU A O 1
ATOM 684 N N . SER A 1 87 ? 43.927 9.906 -43.585 1.00 67.38 87 SER A N 1
ATOM 685 C CA . SER A 1 87 ? 43.413 10.999 -42.754 1.00 67.38 87 SER A CA 1
ATOM 686 C C . SER A 1 87 ? 41.957 10.745 -42.327 1.00 67.38 87 SER A C 1
ATOM 688 O O . SER A 1 87 ? 41.638 10.810 -41.135 1.00 67.38 87 SER A O 1
ATOM 690 N N . ALA A 1 88 ? 41.106 10.320 -43.267 1.00 64.75 88 ALA A N 1
ATOM 691 C CA . ALA A 1 88 ? 39.702 10.001 -43.033 1.00 64.75 88 ALA A CA 1
ATOM 692 C C . ALA A 1 88 ? 39.547 8.771 -42.128 1.00 64.75 88 ALA A C 1
ATOM 694 O O . ALA A 1 88 ? 38.691 8.757 -41.243 1.00 64.75 88 ALA A O 1
ATOM 695 N N . GLN A 1 89 ? 40.422 7.770 -42.277 1.00 65.94 89 GLN A N 1
ATOM 696 C CA . GLN A 1 89 ? 40.428 6.588 -41.412 1.00 65.94 89 GLN A CA 1
ATOM 697 C C . GLN A 1 89 ? 40.722 6.947 -39.947 1.00 65.94 89 GLN A C 1
ATOM 699 O O . GLN A 1 89 ? 40.055 6.455 -39.034 1.00 65.94 89 GLN A O 1
ATOM 704 N N . ARG A 1 90 ? 41.679 7.856 -39.709 1.00 73.00 90 ARG A N 1
ATOM 705 C CA . ARG A 1 90 ? 42.010 8.352 -38.361 1.00 73.00 90 ARG A CA 1
ATOM 706 C C . ARG A 1 90 ? 40.883 9.172 -37.744 1.00 73.00 90 ARG A C 1
ATOM 708 O O . ARG A 1 90 ? 40.686 9.106 -36.530 1.00 73.00 90 ARG A O 1
ATOM 715 N N . ASP A 1 91 ? 40.152 9.934 -38.548 1.00 70.69 91 ASP A N 1
ATOM 716 C CA . ASP A 1 91 ? 39.012 10.724 -38.080 1.00 70.69 91 ASP A CA 1
ATOM 717 C C . ASP A 1 91 ? 37.795 9.842 -37.766 1.00 70.69 91 ASP A C 1
ATOM 719 O O . ASP A 1 91 ? 37.167 10.025 -36.721 1.00 70.69 91 ASP A O 1
ATOM 723 N N . VAL A 1 92 ? 37.514 8.819 -38.583 1.00 69.62 92 VAL A N 1
ATOM 724 C CA . VAL A 1 92 ? 36.496 7.795 -38.282 1.00 69.62 92 VAL A CA 1
ATOM 725 C C . VAL A 1 92 ? 36.854 7.036 -37.004 1.00 69.62 92 VAL A C 1
ATOM 727 O O . VAL A 1 92 ? 36.012 6.914 -36.115 1.00 69.62 92 VAL A O 1
ATOM 730 N N . ALA A 1 93 ? 38.107 6.597 -36.853 1.00 72.56 93 ALA A N 1
ATOM 731 C CA . ALA A 1 93 ? 38.568 5.923 -35.641 1.00 72.56 93 ALA A CA 1
ATOM 732 C C . ALA A 1 93 ? 38.438 6.818 -34.395 1.00 72.56 93 ALA A C 1
ATOM 734 O O . ALA A 1 93 ? 38.001 6.344 -33.349 1.00 72.56 93 ALA A O 1
ATOM 735 N N . ARG A 1 94 ? 38.733 8.124 -34.498 1.00 74.38 94 ARG A N 1
ATOM 736 C CA . ARG A 1 94 ? 38.529 9.090 -33.400 1.00 74.38 94 ARG A CA 1
ATOM 737 C C . ARG A 1 94 ? 37.054 9.297 -33.061 1.00 74.38 94 ARG A C 1
ATOM 739 O O . ARG A 1 94 ? 36.720 9.408 -31.884 1.00 74.38 94 ARG A O 1
ATOM 746 N N . LEU A 1 95 ? 36.171 9.345 -34.059 1.00 70.94 95 LEU A N 1
ATOM 747 C CA . LEU A 1 95 ? 34.725 9.451 -33.841 1.00 70.94 95 LEU A CA 1
ATOM 748 C C . LEU A 1 95 ? 34.158 8.200 -33.172 1.00 70.94 95 LEU A C 1
ATOM 750 O O . LEU A 1 95 ? 33.386 8.327 -32.224 1.00 70.94 95 LEU A O 1
ATOM 754 N N . LEU A 1 96 ? 34.567 7.015 -33.626 1.00 69.25 96 LEU A N 1
ATOM 755 C CA . LEU A 1 96 ? 34.167 5.743 -33.030 1.00 69.25 96 LEU A CA 1
ATOM 756 C C . LEU A 1 96 ? 34.732 5.588 -31.617 1.00 69.25 96 LEU A C 1
ATOM 758 O O . LEU A 1 96 ? 33.987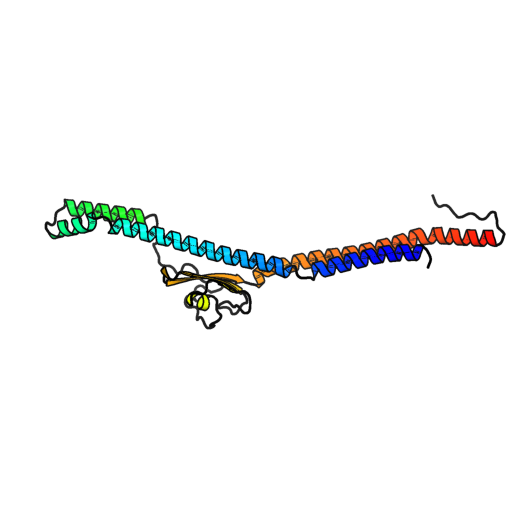 5.211 -30.724 1.00 69.25 96 LEU A O 1
ATOM 762 N N . ALA A 1 97 ? 35.988 5.970 -31.374 1.00 71.31 97 ALA A N 1
ATOM 763 C CA . ALA A 1 97 ? 36.575 5.977 -30.035 1.00 71.31 97 ALA A CA 1
ATOM 764 C C . ALA A 1 97 ? 35.882 6.987 -29.104 1.00 71.31 97 ALA A C 1
ATOM 766 O O . ALA A 1 97 ? 35.651 6.685 -27.939 1.00 71.31 97 ALA A O 1
ATOM 767 N N . GLY A 1 98 ? 35.491 8.163 -29.609 1.00 67.75 98 GLY A N 1
ATOM 768 C CA . GLY A 1 98 ? 34.706 9.145 -28.855 1.00 67.75 98 GLY A CA 1
ATOM 769 C C . GLY A 1 98 ? 33.290 8.654 -28.542 1.00 67.75 98 GLY A C 1
ATOM 770 O O . GLY A 1 98 ? 32.810 8.834 -27.424 1.00 67.75 98 GLY A O 1
ATOM 771 N N . ALA A 1 99 ? 32.642 7.976 -29.493 1.00 65.12 99 ALA A N 1
ATOM 772 C CA . ALA A 1 99 ? 31.357 7.316 -29.282 1.00 65.12 99 ALA A CA 1
ATOM 773 C C . ALA A 1 99 ? 31.486 6.169 -28.265 1.00 65.12 99 ALA A C 1
ATOM 775 O O . ALA A 1 99 ? 30.722 6.117 -27.306 1.00 65.12 99 ALA A O 1
ATOM 776 N N . GLN A 1 100 ? 32.501 5.316 -28.394 1.00 63.56 100 GLN A N 1
ATOM 777 C CA . GLN A 1 100 ? 32.782 4.209 -27.482 1.00 63.56 100 GLN A CA 1
ATOM 778 C C . GLN A 1 100 ? 33.153 4.696 -26.074 1.00 63.56 100 GLN A C 1
ATOM 780 O O . GLN A 1 100 ? 32.677 4.132 -25.098 1.00 63.56 100 GLN A O 1
ATOM 785 N N . ALA A 1 101 ? 33.912 5.785 -25.938 1.00 65.88 101 ALA A N 1
ATOM 786 C CA . ALA A 1 101 ? 34.186 6.420 -24.649 1.00 65.88 101 ALA A CA 1
ATOM 787 C C . ALA A 1 101 ? 32.925 7.058 -24.040 1.00 65.88 101 ALA A C 1
ATOM 789 O O . ALA A 1 101 ? 32.724 6.993 -22.830 1.00 65.88 101 ALA A O 1
ATOM 790 N N . SER A 1 102 ? 32.031 7.615 -24.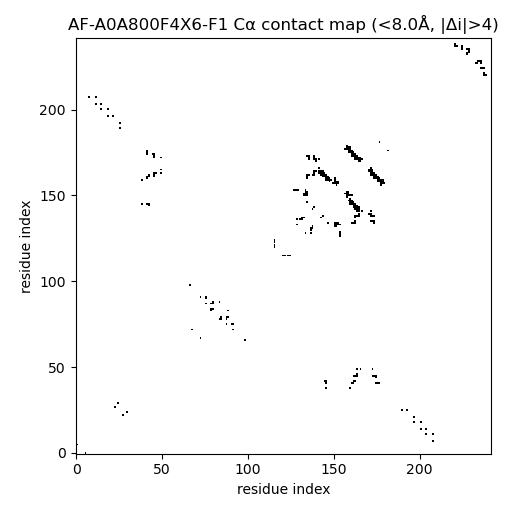870 1.00 58.56 102 SER A N 1
ATOM 791 C CA . SER A 1 102 ? 30.729 8.128 -24.416 1.00 58.56 102 SER A CA 1
ATOM 792 C C . SER A 1 102 ? 29.759 7.019 -23.983 1.00 58.56 102 SER A C 1
ATOM 794 O O . SER A 1 102 ? 28.894 7.262 -23.140 1.00 58.56 102 SER A O 1
ATOM 796 N N . LEU A 1 103 ? 29.943 5.809 -24.525 1.00 58.97 103 LEU A N 1
ATOM 797 C CA . LEU A 1 103 ? 29.300 4.569 -24.092 1.00 58.97 103 LEU A CA 1
ATOM 798 C C . LEU A 1 103 ? 30.022 3.931 -22.894 1.00 58.97 103 LEU A C 1
ATOM 800 O O . LEU A 1 103 ? 29.393 3.209 -22.140 1.00 58.97 103 LEU A O 1
ATOM 804 N N . GLY A 1 104 ? 31.301 4.233 -22.650 1.00 53.28 104 GLY A N 1
ATOM 805 C CA . GLY A 1 104 ? 32.083 3.725 -21.513 1.00 53.28 104 GLY A CA 1
ATOM 806 C C . GLY A 1 104 ? 31.599 4.203 -20.136 1.00 53.28 104 GLY A C 1
ATOM 807 O O . GLY A 1 104 ? 31.976 3.624 -19.123 1.00 53.28 104 GLY A O 1
ATOM 808 N N . GLY A 1 105 ? 30.727 5.218 -20.087 1.00 54.34 105 GLY A N 1
ATOM 809 C CA . GLY A 1 105 ? 29.957 5.582 -18.887 1.00 54.34 105 GLY A CA 1
ATOM 810 C C . GLY A 1 105 ? 28.688 4.741 -18.675 1.00 54.34 105 GLY A C 1
ATOM 811 O O . GLY A 1 105 ? 28.021 4.878 -17.654 1.00 54.34 105 GLY A O 1
ATOM 812 N N . LEU A 1 106 ? 28.349 3.882 -19.636 1.00 51.34 106 LEU A N 1
ATOM 813 C CA . LEU A 1 106 ? 27.263 2.910 -19.608 1.00 51.34 106 LEU A CA 1
ATOM 814 C C . LEU A 1 106 ? 27.896 1.521 -19.704 1.00 51.34 106 LEU A C 1
ATOM 816 O O . LEU A 1 106 ? 27.940 0.910 -20.768 1.00 51.34 106 LEU A O 1
ATOM 820 N N . GLY A 1 107 ? 28.427 1.027 -18.588 1.00 40.66 107 GLY A N 1
ATOM 821 C CA . GLY A 1 107 ? 28.854 -0.363 -18.484 1.00 40.66 107 GLY A CA 1
ATOM 822 C C . GLY A 1 107 ? 27.666 -1.301 -18.698 1.00 40.66 107 GLY A C 1
ATOM 823 O O . GLY A 1 107 ? 26.989 -1.669 -17.746 1.00 40.66 107 GLY A O 1
ATOM 824 N N . VAL A 1 108 ? 27.414 -1.690 -19.946 1.00 49.47 108 VAL A N 1
ATOM 825 C CA . VAL A 1 108 ? 26.542 -2.810 -20.303 1.00 49.47 108 VAL A CA 1
ATOM 826 C C . VAL A 1 108 ? 27.440 -3.880 -20.909 1.00 49.47 108 VAL A C 1
ATOM 828 O O . VAL A 1 108 ? 27.656 -3.932 -22.116 1.00 49.47 108 VAL A O 1
ATOM 831 N N . HIS A 1 109 ? 28.014 -4.705 -20.034 1.00 38.44 109 HIS A N 1
ATOM 832 C CA . HIS A 1 109 ? 28.826 -5.867 -20.409 1.00 38.44 109 HIS A CA 1
ATOM 833 C C . HIS A 1 109 ? 28.033 -7.184 -20.402 1.00 38.44 109 HIS A C 1
ATOM 835 O O . HIS A 1 109 ? 28.593 -8.229 -20.711 1.00 38.44 109 HIS A O 1
ATOM 841 N N . GLU A 1 110 ? 26.728 -7.150 -20.114 1.00 37.06 110 GLU A N 1
ATOM 842 C CA . GLU A 1 110 ? 25.876 -8.340 -20.101 1.00 37.06 110 GLU A CA 1
ATOM 843 C C . GLU A 1 110 ? 24.398 -7.937 -20.235 1.00 37.06 110 GLU A C 1
ATOM 845 O O . GLU A 1 110 ? 23.894 -7.146 -19.436 1.00 37.06 110 GLU A O 1
ATOM 850 N N . ILE A 1 111 ? 23.674 -8.478 -21.223 1.00 39.62 111 ILE A N 1
ATOM 851 C CA . ILE A 1 111 ? 22.201 -8.462 -21.200 1.00 39.62 111 ILE A CA 1
ATOM 852 C C . ILE A 1 111 ? 21.781 -9.599 -20.264 1.00 39.62 111 ILE A C 1
ATOM 854 O O . ILE A 1 111 ? 21.514 -10.724 -20.686 1.00 39.62 111 ILE A O 1
ATOM 858 N N . SER A 1 112 ? 21.809 -9.310 -18.965 1.00 36.19 112 SER A N 1
ATOM 859 C CA . SER A 1 112 ? 21.354 -10.214 -17.912 1.00 36.19 112 SER A CA 1
ATOM 860 C C . SER A 1 112 ? 19.878 -9.953 -17.614 1.00 36.19 112 SER A C 1
ATOM 862 O O . SER A 1 112 ? 19.403 -8.819 -17.694 1.00 36.19 112 SER A O 1
ATOM 864 N N . PHE A 1 113 ? 19.126 -11.002 -17.280 1.00 39.94 113 PHE A N 1
ATOM 865 C CA . PHE A 1 113 ? 17.758 -10.840 -16.786 1.00 39.94 113 PHE A CA 1
ATOM 866 C C . PHE A 1 113 ? 17.858 -10.000 -15.500 1.00 39.94 113 PHE A C 1
ATOM 868 O O . PHE A 1 113 ? 18.447 -10.462 -14.528 1.00 39.94 113 PHE A O 1
ATOM 875 N N . LEU A 1 114 ? 17.346 -8.760 -15.510 1.00 51.69 114 LEU A N 1
ATOM 876 C CA . LEU A 1 114 ? 17.702 -7.728 -14.518 1.00 51.69 114 LEU A CA 1
ATOM 877 C C . LEU A 1 114 ? 17.403 -8.121 -13.062 1.00 51.69 114 LEU A C 1
ATOM 879 O O . LEU A 1 114 ? 18.074 -7.639 -12.153 1.00 51.69 114 LEU A O 1
ATOM 883 N N . SER A 1 115 ? 16.430 -9.002 -12.815 1.00 51.25 115 SER A N 1
ATOM 884 C CA . SER A 1 115 ? 16.262 -9.711 -11.539 1.00 51.25 115 SER A CA 1
ATOM 885 C C . SER A 1 115 ? 15.363 -10.931 -11.738 1.00 51.25 115 SER A C 1
ATOM 887 O O . SER A 1 115 ? 14.339 -10.833 -12.418 1.00 51.25 115 SER A O 1
ATOM 889 N N . ALA A 1 116 ? 15.679 -12.061 -11.099 1.00 58.09 116 ALA A N 1
ATOM 890 C CA . ALA A 1 116 ? 14.649 -13.064 -10.844 1.00 58.09 116 ALA A CA 1
ATOM 891 C C . ALA A 1 116 ? 13.568 -12.426 -9.947 1.00 58.09 116 ALA A C 1
ATOM 893 O O . ALA A 1 116 ? 13.905 -11.622 -9.069 1.00 58.09 116 ALA A O 1
ATOM 894 N N . PRO A 1 117 ? 12.278 -12.741 -10.144 1.00 65.44 117 PRO A N 1
ATOM 895 C CA . PRO A 1 117 ? 11.250 -12.344 -9.194 1.00 65.44 117 PRO A CA 1
ATOM 896 C C . PRO A 1 117 ? 11.687 -12.708 -7.769 1.00 65.44 117 PRO A C 1
ATOM 898 O O . PRO A 1 117 ? 12.186 -13.808 -7.564 1.00 65.44 117 PRO A O 1
ATOM 901 N N . ARG A 1 118 ? 11.468 -11.821 -6.784 1.00 69.25 118 ARG A N 1
ATOM 902 C CA . ARG A 1 118 ? 11.897 -11.994 -5.373 1.00 69.25 118 ARG A CA 1
ATOM 903 C C . ARG A 1 118 ? 11.624 -13.398 -4.800 1.00 69.25 118 ARG A C 1
ATOM 905 O O . ARG A 1 118 ? 12.378 -13.869 -3.959 1.00 69.25 118 ARG A O 1
ATOM 912 N N . HIS A 1 119 ? 10.556 -14.049 -5.263 1.00 72.94 119 HIS A N 1
ATOM 913 C CA . HIS A 1 119 ? 10.093 -15.358 -4.799 1.00 72.94 119 HIS A CA 1
ATOM 914 C C . HIS A 1 119 ? 10.171 -16.466 -5.863 1.00 72.94 119 HIS A C 1
ATOM 916 O O . HIS A 1 119 ? 9.672 -17.566 -5.640 1.00 72.94 119 HIS A O 1
ATOM 922 N N . ALA A 1 120 ? 10.787 -16.201 -7.016 1.00 65.31 120 ALA A N 1
ATOM 923 C CA . ALA A 1 120 ? 11.099 -17.219 -8.007 1.00 65.31 120 ALA A CA 1
ATOM 924 C C . ALA A 1 120 ? 12.551 -17.674 -7.823 1.00 65.31 120 ALA A C 1
ATOM 926 O O . ALA A 1 120 ? 13.462 -16.858 -7.688 1.00 65.31 120 ALA A O 1
ATOM 927 N N . GLY A 1 121 ? 12.771 -18.989 -7.825 1.00 60.00 121 GLY A N 1
ATOM 928 C CA . GLY A 1 121 ? 14.119 -19.551 -7.803 1.00 60.00 121 GLY A CA 1
ATOM 929 C C . GLY A 1 121 ? 14.928 -19.174 -9.057 1.00 60.00 121 GLY A C 1
ATOM 930 O O . GLY A 1 121 ? 14.348 -18.822 -10.088 1.00 60.00 121 GLY A O 1
ATOM 931 N N . PRO A 1 122 ? 16.267 -19.302 -9.012 1.00 56.88 122 PRO A N 1
ATOM 932 C CA . PRO A 1 122 ? 17.169 -18.901 -10.102 1.00 56.88 122 PRO A CA 1
ATOM 933 C C . PRO A 1 122 ? 16.913 -19.626 -11.437 1.00 56.88 122 PRO A C 1
ATOM 935 O O . PRO A 1 122 ? 17.361 -19.170 -12.487 1.00 56.88 122 PRO A O 1
ATOM 938 N N . SER A 1 123 ? 16.185 -20.744 -11.415 1.00 53.19 123 SER A N 1
ATOM 939 C CA . SER A 1 123 ? 15.866 -21.582 -12.572 1.00 53.19 123 SER A CA 1
ATOM 940 C C . SER A 1 123 ? 14.613 -21.159 -13.348 1.00 53.19 123 SER A C 1
ATOM 942 O O . SER A 1 123 ? 14.427 -21.626 -14.470 1.00 53.19 123 SER A O 1
ATOM 944 N N . ASN A 1 124 ? 13.759 -20.278 -12.812 1.00 53.34 124 ASN A N 1
ATOM 945 C CA . ASN A 1 124 ? 12.461 -19.982 -13.425 1.00 53.34 124 ASN A CA 1
ATOM 946 C C . ASN A 1 124 ? 12.477 -18.658 -14.207 1.00 53.34 124 ASN A C 1
ATOM 948 O O . ASN A 1 124 ? 11.942 -17.642 -13.768 1.00 53.34 124 ASN A O 1
ATOM 952 N N . ARG A 1 125 ? 13.133 -18.665 -15.377 1.00 54.44 125 ARG A N 1
ATOM 953 C CA . ARG A 1 125 ? 13.225 -17.495 -16.281 1.00 54.44 125 ARG A CA 1
ATOM 954 C C . ARG A 1 125 ? 11.978 -17.290 -17.144 1.00 54.44 125 ARG A C 1
ATOM 956 O O . ARG A 1 125 ? 11.809 -16.212 -17.704 1.00 54.44 125 ARG A O 1
ATOM 963 N N . VAL A 1 126 ? 11.113 -18.300 -17.240 1.00 57.94 126 VAL A N 1
ATOM 964 C CA . VAL A 1 126 ? 9.860 -18.250 -18.002 1.00 57.94 126 VAL A CA 1
ATOM 965 C C . VAL A 1 126 ? 8.704 -18.447 -17.031 1.00 57.94 126 VAL A C 1
ATOM 967 O O . VAL A 1 126 ? 8.374 -19.564 -16.644 1.00 57.94 126 VAL A O 1
ATOM 970 N N . LEU A 1 127 ? 8.095 -17.342 -16.608 1.00 63.19 127 LEU A N 1
ATOM 971 C CA . LEU A 1 127 ? 6.834 -17.390 -15.879 1.00 63.19 127 LEU A CA 1
ATOM 972 C C . LEU A 1 127 ? 5.710 -17.610 -16.890 1.00 63.19 127 LEU A C 1
ATOM 974 O O . LEU A 1 127 ? 5.505 -16.789 -17.781 1.00 63.19 127 LEU A O 1
ATOM 978 N N . THR A 1 128 ? 4.975 -18.713 -16.751 1.00 60.38 128 THR A N 1
ATOM 979 C CA . THR A 1 128 ? 3.729 -18.889 -17.503 1.00 60.38 128 THR A CA 1
ATOM 980 C C . THR A 1 128 ? 2.686 -17.971 -16.883 1.00 60.38 128 THR A C 1
ATOM 982 O O . THR A 1 128 ? 2.263 -18.177 -15.746 1.00 60.38 128 THR A O 1
ATOM 985 N N . ILE A 1 129 ? 2.302 -16.931 -17.615 1.00 63.56 129 ILE A N 1
ATOM 986 C CA . ILE A 1 129 ? 1.224 -16.035 -17.215 1.00 63.56 129 ILE A CA 1
ATOM 987 C C . ILE A 1 129 ? -0.084 -16.779 -17.492 1.00 63.56 129 ILE A C 1
ATOM 989 O O . ILE A 1 129 ? -0.549 -16.828 -18.625 1.00 63.56 129 ILE A O 1
ATOM 993 N N . ALA A 1 130 ? -0.612 -17.453 -16.473 1.00 57.19 130 ALA A N 1
ATOM 994 C CA . ALA A 1 130 ? -1.787 -18.315 -16.605 1.00 57.19 130 ALA A CA 1
ATOM 995 C C . ALA A 1 130 ? -3.120 -17.584 -16.363 1.00 57.19 130 ALA A C 1
ATOM 997 O O . ALA A 1 130 ? -4.172 -18.168 -16.597 1.00 57.19 130 ALA A O 1
ATOM 998 N N . ASP A 1 131 ? -3.083 -16.341 -15.873 1.00 68.62 131 ASP A N 1
ATOM 999 C CA . ASP A 1 131 ? -4.262 -15.594 -15.426 1.00 68.62 131 ASP A CA 1
ATOM 1000 C C . ASP A 1 131 ? -4.389 -14.268 -16.188 1.00 68.62 131 ASP A C 1
ATOM 1002 O O . ASP A 1 131 ? -3.472 -13.444 -16.179 1.00 68.62 131 ASP A O 1
ATOM 1006 N N . GLU A 1 132 ? -5.537 -14.060 -16.831 1.00 67.56 132 GLU A N 1
ATOM 1007 C CA . GLU A 1 132 ? -5.908 -12.817 -17.518 1.00 67.56 132 GLU A CA 1
ATOM 1008 C C . GLU A 1 132 ? -6.008 -11.617 -16.562 1.00 67.56 132 GLU A C 1
ATOM 1010 O O . GLU A 1 132 ? -5.814 -10.468 -16.963 1.00 67.56 132 GLU A O 1
ATOM 1015 N N . ASN A 1 133 ? -6.247 -11.878 -15.275 1.00 68.69 133 ASN A N 1
ATOM 1016 C CA . ASN A 1 133 ? -6.300 -10.867 -14.227 1.00 68.69 133 ASN A CA 1
ATOM 1017 C C . ASN A 1 133 ? -4.930 -10.549 -13.629 1.00 68.69 133 ASN A C 1
ATOM 1019 O O . ASN A 1 133 ? -4.829 -9.663 -12.777 1.00 68.69 133 ASN A O 1
ATOM 1023 N N . ALA A 1 134 ? -3.868 -11.228 -14.075 1.00 78.12 134 ALA A N 1
ATOM 1024 C CA . ALA A 1 134 ? -2.524 -10.909 -13.632 1.00 78.12 134 ALA A CA 1
ATOM 1025 C C . ALA A 1 134 ? -2.177 -9.458 -14.024 1.00 78.12 134 ALA A C 1
ATOM 1027 O O . ALA A 1 134 ? -2.377 -9.063 -15.179 1.00 78.12 134 ALA A O 1
ATOM 1028 N N . PRO A 1 135 ? -1.583 -8.665 -13.113 1.00 80.88 135 PRO A N 1
ATOM 1029 C CA . PRO A 1 135 ? -1.264 -7.260 -13.373 1.00 80.88 135 PRO A CA 1
ATOM 1030 C C . PRO A 1 135 ? -0.457 -7.030 -14.654 1.00 80.88 135 PRO A C 1
ATOM 1032 O O . PRO A 1 135 ? -0.662 -6.043 -15.351 1.00 80.88 135 PRO A O 1
ATOM 1035 N N . ILE A 1 136 ? 0.434 -7.963 -14.997 1.00 76.25 136 ILE A N 1
ATOM 1036 C CA . ILE A 1 136 ? 1.263 -7.878 -16.203 1.00 76.25 136 ILE A CA 1
ATOM 1037 C C . ILE A 1 136 ? 0.445 -7.973 -17.496 1.00 76.25 136 ILE A C 1
ATOM 1039 O O . ILE A 1 136 ? 0.752 -7.264 -18.447 1.00 76.25 136 ILE A O 1
ATOM 1043 N N . VAL A 1 137 ? -0.620 -8.782 -17.530 1.00 78.62 137 VAL A N 1
ATOM 1044 C CA . VAL A 1 137 ? -1.500 -8.892 -18.706 1.00 78.62 137 VAL A CA 1
ATOM 1045 C C . VAL A 1 137 ? -2.225 -7.573 -18.924 1.00 78.62 137 VAL A C 1
ATOM 1047 O O . VAL A 1 137 ? -2.228 -7.042 -20.030 1.00 78.62 137 VAL A O 1
ATOM 1050 N N . ARG A 1 138 ? -2.768 -6.999 -17.848 1.00 77.50 138 ARG A N 1
ATOM 1051 C CA . ARG A 1 138 ? -3.485 -5.721 -17.894 1.00 77.50 138 ARG A CA 1
ATOM 1052 C C . ARG A 1 138 ? -2.568 -4.553 -18.265 1.00 77.50 138 ARG A C 1
ATOM 1054 O O . ARG A 1 138 ? -2.947 -3.708 -19.069 1.00 77.50 138 ARG A O 1
ATOM 1061 N N . ALA A 1 139 ? -1.337 -4.542 -17.752 1.00 78.56 139 ALA A N 1
ATOM 1062 C CA . ALA A 1 139 ? -0.333 -3.544 -18.117 1.00 78.56 139 ALA A CA 1
ATOM 1063 C C . ALA A 1 139 ? 0.014 -3.606 -19.616 1.00 78.56 139 ALA A C 1
ATOM 1065 O O . ALA A 1 139 ? 0.123 -2.574 -20.274 1.00 78.56 139 ALA A O 1
ATOM 1066 N N . LEU A 1 140 ? 0.139 -4.817 -20.174 1.00 75.06 140 LEU A N 1
ATOM 1067 C CA . LEU A 1 140 ? 0.390 -5.031 -21.604 1.00 75.06 140 LEU A CA 1
ATOM 1068 C C . LEU A 1 140 ? -0.811 -4.660 -22.488 1.00 75.06 140 LEU A C 1
ATOM 1070 O O . LEU A 1 140 ? -0.624 -4.311 -23.649 1.00 75.06 140 LEU A O 1
ATOM 1074 N N . GLN A 1 141 ? -2.029 -4.683 -21.945 1.00 80.25 141 GLN A N 1
ATOM 1075 C CA . GLN A 1 141 ? -3.236 -4.183 -22.614 1.00 80.25 141 GLN A CA 1
ATOM 1076 C C . GLN A 1 141 ? -3.340 -2.646 -22.606 1.00 80.25 141 GLN A C 1
ATOM 1078 O O . GLN A 1 141 ? -4.308 -2.099 -23.130 1.00 80.25 141 GLN A O 1
ATOM 1083 N N . GLY A 1 142 ? -2.355 -1.939 -22.039 1.00 73.25 142 GLY A N 1
ATOM 1084 C CA . GLY A 1 142 ? -2.324 -0.476 -22.005 1.00 73.25 142 GLY A CA 1
ATOM 1085 C C . GLY A 1 142 ? -3.071 0.146 -20.825 1.00 73.25 142 GLY A C 1
ATOM 1086 O O . GLY A 1 142 ? -3.317 1.350 -20.838 1.00 73.25 142 GLY A O 1
ATOM 1087 N N . ALA A 1 143 ? -3.449 -0.642 -19.814 1.00 74.31 143 ALA A N 1
ATOM 1088 C CA . ALA A 1 143 ? -4.111 -0.117 -18.627 1.00 74.31 143 ALA A CA 1
ATOM 1089 C C . ALA A 1 143 ? -3.084 0.465 -17.640 1.00 74.31 143 ALA A C 1
ATOM 1091 O O . ALA A 1 143 ? -2.352 -0.283 -16.985 1.00 74.31 143 ALA A O 1
ATOM 1092 N N . ASP A 1 144 ? -3.060 1.793 -17.504 1.00 85.19 144 ASP A N 1
ATOM 1093 C CA . ASP A 1 144 ? -2.382 2.498 -16.409 1.00 85.19 144 ASP A CA 1
ATOM 1094 C C . ASP A 1 144 ? -3.353 2.580 -15.230 1.00 85.19 144 ASP A C 1
ATOM 1096 O O . ASP A 1 144 ? -4.281 3.389 -15.224 1.00 85.19 144 ASP A O 1
ATOM 1100 N N . SER A 1 145 ? -3.193 1.696 -14.247 1.00 83.69 145 SER A N 1
ATOM 1101 C CA . SER A 1 145 ? -4.150 1.600 -13.144 1.00 83.69 145 SER A CA 1
ATOM 1102 C C . SER A 1 145 ? -3.559 0.935 -11.912 1.00 83.69 145 SER A C 1
ATOM 1104 O O . SER A 1 145 ? -2.591 0.178 -11.987 1.00 83.69 145 SER A O 1
ATOM 1106 N N . THR A 1 146 ? -4.186 1.204 -10.772 1.00 84.25 146 THR A N 1
ATOM 1107 C CA . THR A 1 146 ? -3.884 0.546 -9.506 1.00 84.25 146 THR A CA 1
ATOM 1108 C C . THR A 1 146 ? -4.958 -0.496 -9.202 1.00 84.25 146 THR A C 1
ATOM 1110 O O . THR A 1 146 ? -6.151 -0.205 -9.210 1.00 84.25 146 THR A O 1
ATOM 1113 N N . PHE A 1 147 ? -4.525 -1.725 -8.941 1.00 82.69 147 PHE A N 1
ATOM 1114 C CA . PHE A 1 147 ? -5.350 -2.892 -8.674 1.00 82.69 147 PHE A CA 1
ATOM 1115 C C . PHE A 1 147 ? -5.097 -3.405 -7.264 1.00 82.69 147 PHE A C 1
ATOM 1117 O O . PHE A 1 147 ? -3.951 -3.545 -6.832 1.00 82.69 147 PHE A O 1
ATOM 1124 N N . TYR A 1 148 ? -6.176 -3.701 -6.552 1.00 78.25 148 TYR A N 1
ATOM 1125 C CA . TYR A 1 148 ? -6.100 -4.058 -5.139 1.00 78.25 148 TYR A CA 1
ATOM 1126 C C . TYR A 1 148 ? -7.110 -5.138 -4.725 1.00 78.25 148 TYR A C 1
ATOM 1128 O O . TYR A 1 148 ? -6.886 -5.860 -3.753 1.00 78.25 148 TYR A O 1
ATOM 1136 N N . GLU A 1 149 ? -8.199 -5.294 -5.482 1.00 79.19 149 GLU A N 1
ATOM 1137 C CA . GLU A 1 149 ? -9.183 -6.367 -5.333 1.00 79.19 149 GLU A CA 1
ATOM 1138 C C . GLU A 1 149 ? -8.910 -7.502 -6.319 1.00 79.19 149 GLU A C 1
ATOM 1140 O O . GLU A 1 149 ? -8.557 -7.256 -7.474 1.00 79.19 149 GLU A O 1
ATOM 1145 N N . ASN A 1 150 ? -9.076 -8.749 -5.859 1.00 80.69 150 ASN A N 1
ATOM 1146 C CA . ASN A 1 150 ? -8.958 -9.973 -6.667 1.00 80.69 150 ASN A CA 1
ATOM 1147 C C . ASN A 1 150 ? -7.729 -9.997 -7.590 1.00 80.69 150 ASN A C 1
ATOM 1149 O O . ASN A 1 150 ? -7.788 -10.476 -8.720 1.00 80.69 150 ASN A O 1
ATOM 1153 N N . THR A 1 151 ? -6.621 -9.439 -7.106 1.00 83.62 151 THR A N 1
ATOM 1154 C CA . THR A 1 151 ? -5.385 -9.296 -7.865 1.00 83.62 151 THR A CA 1
ATOM 1155 C C . THR A 1 151 ? -4.343 -10.225 -7.277 1.00 83.62 151 THR A C 1
ATOM 1157 O O . THR A 1 151 ? -4.055 -10.173 -6.079 1.00 83.62 151 THR A O 1
ATOM 1160 N N . PHE A 1 152 ? -3.783 -11.076 -8.132 1.00 83.38 152 PHE A N 1
ATOM 1161 C CA . PHE A 1 152 ? -2.871 -12.128 -7.718 1.00 83.38 152 PHE A CA 1
ATOM 1162 C C . PHE A 1 152 ? -1.552 -12.077 -8.492 1.00 83.38 152 PHE A C 1
ATOM 1164 O O . PHE A 1 152 ? -1.485 -11.730 -9.672 1.00 83.38 152 PHE A O 1
ATOM 1171 N N . ASP A 1 153 ? -0.482 -12.418 -7.785 1.00 80.75 153 ASP A N 1
ATOM 1172 C CA . ASP A 1 153 ? 0.859 -12.648 -8.320 1.00 80.75 153 ASP A CA 1
ATOM 1173 C C . ASP A 1 153 ? 0.910 -13.980 -9.117 1.00 80.75 153 ASP A C 1
ATOM 1175 O O . ASP A 1 153 ? 0.010 -14.811 -9.013 1.00 80.75 153 ASP A O 1
ATOM 1179 N N . TYR A 1 154 ? 1.982 -14.238 -9.880 1.00 77.12 154 TYR A N 1
ATOM 1180 C CA . TYR A 1 154 ? 2.276 -15.554 -10.476 1.00 77.12 154 TYR A CA 1
ATOM 1181 C C . TYR A 1 154 ? 2.285 -16.719 -9.456 1.00 77.12 154 TYR A C 1
ATOM 1183 O O . TYR A 1 154 ? 2.119 -17.874 -9.841 1.00 77.12 154 TYR A O 1
ATOM 1191 N N . ARG A 1 155 ? 2.459 -16.427 -8.160 1.00 78.94 155 ARG A N 1
ATOM 1192 C CA . ARG A 1 155 ? 2.330 -17.339 -7.011 1.00 78.94 155 ARG A CA 1
ATOM 1193 C C . ARG A 1 155 ? 0.885 -17.631 -6.603 1.00 78.94 155 ARG A C 1
ATOM 1195 O O . ARG A 1 155 ? 0.682 -18.485 -5.752 1.00 78.94 155 ARG A O 1
ATOM 1202 N N . LYS A 1 156 ? -0.100 -16.932 -7.176 1.00 82.38 156 LYS A N 1
ATOM 1203 C CA . LYS A 1 156 ? -1.504 -16.897 -6.724 1.00 82.38 156 LYS A CA 1
ATOM 1204 C C . LYS A 1 156 ? -1.699 -16.293 -5.327 1.00 82.38 156 LYS A C 1
ATOM 1206 O O . LYS A 1 156 ? -2.719 -16.527 -4.689 1.00 82.38 156 LYS A O 1
ATOM 1211 N N . GLU A 1 157 ? -0.739 -15.492 -4.873 1.00 85.75 157 GLU A N 1
ATOM 1212 C CA . GLU A 1 157 ? -0.832 -14.739 -3.620 1.00 85.75 157 GLU A CA 1
ATOM 1213 C C . GLU A 1 157 ? -1.498 -13.378 -3.858 1.00 85.75 157 GLU A C 1
ATOM 1215 O O . GLU A 1 157 ? -1.255 -12.772 -4.910 1.00 85.75 157 GLU A O 1
ATOM 1220 N N . PRO A 1 158 ? -2.328 -12.884 -2.920 1.00 87.31 158 PRO A N 1
ATOM 1221 C CA . PRO A 1 158 ? -2.991 -11.597 -3.053 1.00 87.31 158 PRO A CA 1
ATOM 1222 C C . PRO A 1 158 ? -1.971 -10.459 -2.974 1.00 87.31 158 PRO A C 1
ATOM 1224 O O . PRO A 1 158 ? -1.205 -10.341 -2.013 1.00 87.31 158 PRO A O 1
ATOM 1227 N N . VAL A 1 159 ? -1.998 -9.588 -3.977 1.00 88.56 159 VAL A N 1
ATOM 1228 C CA . VAL A 1 159 ? -1.089 -8.444 -4.084 1.00 88.56 159 VAL A CA 1
ATOM 1229 C C . VAL A 1 159 ? -1.848 -7.174 -4.430 1.00 88.56 159 VAL A C 1
ATOM 1231 O O . VAL A 1 159 ? -2.895 -7.213 -5.076 1.00 88.56 159 VAL A O 1
ATOM 1234 N N . TRP A 1 160 ? -1.289 -6.034 -4.041 1.00 90.25 160 TRP A N 1
ATOM 1235 C CA . TRP A 1 160 ? -1.647 -4.752 -4.647 1.00 90.25 160 TRP A CA 1
ATOM 1236 C C . TRP A 1 160 ? -0.649 -4.460 -5.747 1.00 90.25 160 TRP A C 1
ATOM 1238 O O . TRP A 1 160 ? 0.553 -4.653 -5.549 1.00 90.25 160 TRP A O 1
ATOM 1248 N N . ALA A 1 161 ? -1.129 -4.017 -6.903 1.00 89.25 161 ALA A N 1
ATOM 1249 C CA . ALA A 1 161 ? -0.283 -3.766 -8.056 1.00 89.25 161 ALA A CA 1
ATOM 1250 C C . ALA A 1 161 ? -0.650 -2.460 -8.758 1.00 89.25 161 ALA A C 1
ATOM 1252 O O . ALA A 1 161 ? -1.823 -2.190 -8.978 1.00 89.25 161 ALA A O 1
ATOM 1253 N N . ALA A 1 162 ? 0.352 -1.679 -9.146 1.00 90.62 162 ALA A N 1
ATOM 1254 C CA . ALA A 1 162 ? 0.185 -0.534 -10.030 1.00 90.62 162 ALA A CA 1
ATOM 1255 C C . ALA A 1 162 ? 0.881 -0.826 -11.356 1.00 90.62 162 ALA A C 1
ATOM 1257 O O . ALA A 1 162 ? 2.009 -1.336 -11.390 1.00 90.62 162 ALA A O 1
ATOM 1258 N N . THR A 1 163 ? 0.191 -0.515 -12.445 1.00 90.25 163 THR A N 1
ATOM 1259 C CA . THR A 1 163 ? 0.652 -0.766 -13.806 1.00 90.25 163 THR A CA 1
ATOM 1260 C C . THR A 1 163 ? 0.910 0.543 -14.530 1.00 90.25 163 THR A C 1
ATOM 1262 O O . THR A 1 163 ? 0.192 1.527 -14.335 1.00 90.25 163 THR A O 1
ATOM 1265 N N . ARG A 1 164 ? 1.966 0.550 -15.347 1.00 90.56 164 ARG A N 1
ATOM 1266 C CA . ARG A 1 164 ? 2.301 1.634 -16.271 1.00 90.56 164 ARG A CA 1
ATOM 1267 C C . ARG A 1 164 ? 2.735 1.057 -17.608 1.00 90.56 164 ARG A C 1
ATOM 1269 O O . ARG A 1 164 ? 3.793 0.438 -17.707 1.00 90.56 164 ARG A O 1
ATOM 1276 N N . ALA A 1 165 ? 1.936 1.264 -18.635 1.00 87.56 165 ALA A N 1
ATOM 1277 C CA . ALA A 1 165 ? 2.288 0.990 -20.009 1.00 87.56 165 ALA A CA 1
ATOM 1278 C C . ALA A 1 165 ? 3.229 2.084 -20.537 1.00 87.56 165 ALA A C 1
ATOM 1280 O O . ALA A 1 165 ? 3.067 3.278 -20.265 1.00 87.56 165 ALA A O 1
ATOM 1281 N N . MET A 1 166 ? 4.221 1.671 -21.325 1.00 84.69 166 MET A N 1
ATOM 1282 C CA . MET A 1 166 ? 5.111 2.562 -22.069 1.00 84.69 166 MET A CA 1
ATOM 1283 C C . MET A 1 166 ? 5.089 2.141 -23.546 1.00 84.69 166 MET A C 1
ATOM 1285 O O . MET A 1 166 ? 6.026 1.482 -24.005 1.00 84.69 166 MET A O 1
ATOM 1289 N N . PRO A 1 167 ? 4.018 2.480 -24.295 1.00 81.62 167 PRO A N 1
ATOM 1290 C CA . PRO A 1 167 ? 3.826 2.010 -25.670 1.00 81.62 167 PRO A CA 1
ATOM 1291 C C . PRO A 1 167 ? 4.975 2.396 -26.608 1.00 81.62 167 PRO A C 1
ATOM 1293 O O . PRO A 1 167 ? 5.373 1.584 -27.435 1.00 81.62 167 PRO A O 1
ATOM 1296 N N . GLU A 1 168 ? 5.551 3.588 -26.411 1.00 79.75 168 GLU A N 1
ATOM 1297 C CA . GLU A 1 168 ? 6.739 4.118 -27.111 1.00 79.75 168 GLU A CA 1
ATOM 1298 C C . GLU A 1 168 ? 7.917 3.125 -27.102 1.00 79.75 168 GLU A C 1
ATOM 1300 O O . GLU A 1 168 ? 8.670 3.010 -28.064 1.00 79.75 168 GLU A O 1
ATOM 1305 N N . LEU A 1 169 ? 8.060 2.379 -26.002 1.00 78.38 169 LEU A N 1
ATOM 1306 C CA . LEU A 1 169 ? 9.150 1.435 -25.762 1.00 78.38 169 LEU A CA 1
ATOM 1307 C C . LEU A 1 169 ? 8.729 -0.027 -25.973 1.00 78.38 169 LEU A C 1
ATOM 1309 O O . LEU A 1 169 ? 9.563 -0.923 -25.861 1.00 78.38 169 LEU A O 1
ATOM 1313 N N . GLY A 1 170 ? 7.441 -0.291 -26.215 1.00 78.81 170 GLY A N 1
ATOM 1314 C CA . GLY A 1 170 ? 6.891 -1.646 -26.288 1.00 78.81 170 GLY A CA 1
ATOM 1315 C C . GLY A 1 170 ? 6.991 -2.440 -24.978 1.00 78.81 170 GLY A C 1
ATOM 1316 O O . GLY A 1 170 ? 6.933 -3.669 -25.006 1.00 78.81 170 GLY A O 1
ATOM 1317 N N . ILE A 1 171 ? 7.158 -1.766 -23.834 1.00 82.38 171 ILE A N 1
ATOM 1318 C CA . ILE A 1 171 ? 7.273 -2.400 -22.511 1.00 82.38 171 ILE A CA 1
ATOM 1319 C C . ILE A 1 171 ? 6.137 -1.962 -21.585 1.00 82.38 171 ILE A C 1
ATOM 1321 O O . ILE A 1 171 ? 5.524 -0.908 -21.761 1.00 82.38 171 ILE A O 1
ATOM 1325 N N . ALA A 1 172 ? 5.894 -2.763 -20.550 1.00 82.56 172 ALA A N 1
ATOM 1326 C CA . ALA A 1 172 ? 4.984 -2.432 -19.466 1.00 82.56 172 ALA A CA 1
ATOM 1327 C C . ALA A 1 172 ? 5.666 -2.662 -18.114 1.00 82.56 172 ALA A C 1
ATOM 1329 O O . ALA A 1 172 ? 6.397 -3.634 -17.918 1.00 82.56 172 ALA A O 1
ATOM 1330 N N . LEU A 1 173 ? 5.420 -1.753 -17.179 1.00 85.38 173 LEU A N 1
ATOM 1331 C CA . LEU A 1 173 ? 5.928 -1.782 -15.819 1.00 85.38 173 LEU A CA 1
ATOM 1332 C C . LEU A 1 173 ? 4.818 -2.231 -14.869 1.00 85.38 173 LEU A C 1
ATOM 1334 O O . LEU A 1 173 ? 3.690 -1.741 -14.927 1.00 85.38 173 LEU A O 1
ATOM 1338 N N . VAL A 1 174 ? 5.174 -3.128 -13.954 1.00 86.25 174 VAL A N 1
ATOM 1339 C CA . VAL A 1 174 ? 4.312 -3.565 -12.856 1.00 86.25 174 VAL A CA 1
ATOM 1340 C C . VAL A 1 174 ? 5.078 -3.416 -11.554 1.00 86.25 174 VAL A C 1
ATOM 1342 O O . VAL A 1 174 ? 6.126 -4.035 -11.365 1.00 86.25 174 VAL A O 1
ATOM 1345 N N . VAL A 1 175 ? 4.532 -2.626 -10.639 1.00 88.06 175 VAL A N 1
ATOM 1346 C CA . VAL A 1 175 ? 5.000 -2.538 -9.254 1.00 88.06 175 VAL A CA 1
ATOM 1347 C C . VAL A 1 175 ? 3.988 -3.260 -8.382 1.00 88.06 175 VAL A C 1
ATOM 1349 O O . VAL A 1 175 ? 2.791 -3.081 -8.574 1.00 88.06 175 VAL A O 1
ATOM 1352 N N . LYS A 1 176 ? 4.452 -4.087 -7.442 1.00 88.00 176 LYS A N 1
ATOM 1353 C CA . LYS A 1 176 ? 3.577 -4.878 -6.572 1.00 88.00 176 LYS A CA 1
ATOM 1354 C C . LYS A 1 176 ? 4.039 -4.889 -5.122 1.00 88.00 176 LYS A C 1
ATOM 1356 O O . LYS A 1 176 ? 5.243 -4.873 -4.863 1.00 88.00 176 LYS A O 1
ATOM 1361 N N . PHE A 1 177 ? 3.078 -4.997 -4.212 1.00 87.31 177 PHE A N 1
ATOM 1362 C CA . PHE A 1 177 ? 3.297 -5.327 -2.807 1.00 87.31 177 PHE A CA 1
ATOM 1363 C C . PHE A 1 177 ? 2.491 -6.562 -2.424 1.00 87.31 177 PHE A C 1
ATOM 1365 O O . PHE A 1 177 ? 1.329 -6.690 -2.816 1.00 87.31 177 PHE A O 1
ATOM 1372 N N . ASP A 1 178 ? 3.098 -7.439 -1.625 1.00 87.44 178 ASP A N 1
ATOM 1373 C CA . ASP A 1 178 ? 2.380 -8.547 -1.007 1.00 87.44 178 ASP A CA 1
ATOM 1374 C C . ASP A 1 178 ? 1.420 -7.971 0.039 1.00 87.44 178 ASP A C 1
ATOM 1376 O O . ASP A 1 178 ? 1.815 -7.178 0.901 1.00 87.44 178 ASP A O 1
ATOM 1380 N N . ARG A 1 179 ? 0.138 -8.348 -0.046 1.00 83.75 179 ARG A N 1
ATOM 1381 C CA . ARG A 1 179 ? -0.897 -7.805 0.844 1.00 83.75 179 ARG A CA 1
ATOM 1382 C C . ARG A 1 179 ? -0.567 -8.080 2.310 1.00 83.75 179 ARG A C 1
ATOM 1384 O O . ARG A 1 179 ? -0.709 -7.201 3.153 1.00 83.75 179 ARG A O 1
ATOM 1391 N N . SER A 1 180 ? -0.063 -9.278 2.593 1.00 81.19 180 SER A N 1
ATOM 1392 C CA . SER A 1 180 ? 0.349 -9.683 3.934 1.00 81.19 180 SER A CA 1
ATOM 1393 C C . SER A 1 180 ? 1.490 -8.829 4.492 1.00 81.19 180 SER A C 1
ATOM 1395 O O . SER A 1 180 ? 1.431 -8.478 5.660 1.00 81.19 180 SER A O 1
ATOM 1397 N N . GLU A 1 181 ? 2.480 -8.441 3.677 1.00 78.56 181 GLU A N 1
ATOM 1398 C CA . GLU A 1 181 ? 3.638 -7.627 4.106 1.00 78.56 181 GLU A CA 1
ATOM 1399 C C . GLU A 1 181 ? 3.205 -6.208 4.513 1.00 78.56 181 GLU A C 1
ATOM 1401 O O . GLU A 1 181 ? 3.692 -5.646 5.492 1.00 78.56 181 GLU A O 1
ATOM 1406 N N . ARG A 1 182 ? 2.242 -5.622 3.790 1.00 76.69 182 ARG A N 1
ATOM 1407 C CA . ARG A 1 182 ? 1.701 -4.288 4.104 1.00 76.69 182 ARG A CA 1
ATOM 1408 C C . ARG A 1 182 ? 0.684 -4.299 5.245 1.00 76.69 182 ARG A C 1
ATOM 1410 O O . ARG A 1 182 ? 0.511 -3.276 5.904 1.00 76.69 182 ARG A O 1
ATOM 1417 N N . GLU A 1 183 ? 0.023 -5.428 5.488 1.00 72.31 183 GLU A N 1
ATOM 1418 C CA . GLU A 1 183 ? -0.931 -5.592 6.588 1.00 72.31 183 GLU A CA 1
ATOM 1419 C C . GLU A 1 183 ? -0.262 -6.046 7.904 1.00 72.31 183 GLU A C 1
ATOM 1421 O O . GLU A 1 183 ? -0.847 -5.850 8.969 1.00 72.31 183 GLU A O 1
ATOM 1426 N N . GLU A 1 184 ? 0.965 -6.583 7.863 1.00 63.19 184 GLU A N 1
ATOM 1427 C CA . GLU A 1 184 ? 1.726 -7.105 9.016 1.00 63.19 184 GLU A CA 1
ATOM 1428 C C . GLU A 1 184 ? 2.001 -6.105 10.160 1.00 63.19 184 GLU A C 1
ATOM 1430 O O . GLU A 1 184 ? 2.056 -6.545 11.304 1.00 63.19 184 GLU A O 1
ATOM 1435 N N . PRO A 1 185 ? 2.112 -4.777 9.959 1.00 60.12 185 PRO A N 1
ATOM 1436 C CA . PRO A 1 185 ? 2.258 -3.838 11.080 1.00 60.12 185 PRO A CA 1
ATOM 1437 C C . PRO A 1 185 ? 0.974 -3.646 11.913 1.00 60.12 185 PRO A C 1
ATOM 1439 O O . PRO A 1 185 ? 1.005 -3.110 13.023 1.00 60.12 185 PRO A O 1
ATOM 1442 N N . LEU A 1 186 ? -0.188 -4.045 11.388 1.00 64.19 186 LEU A N 1
ATOM 1443 C CA . LEU A 1 186 ? -1.496 -3.792 12.005 1.00 64.19 186 LEU A CA 1
ATOM 1444 C C . LEU A 1 186 ? -1.861 -4.710 13.199 1.00 64.19 186 LEU A C 1
ATOM 1446 O O . LEU A 1 186 ? -2.547 -4.226 14.108 1.00 64.19 186 LEU A O 1
ATOM 1450 N N . PRO A 1 187 ? -1.470 -6.000 13.269 1.00 63.38 187 PRO A N 1
ATOM 1451 C CA . PRO A 1 187 ? -1.774 -6.885 14.392 1.00 63.38 187 PRO A CA 1
ATOM 1452 C C . PRO A 1 187 ? -1.092 -6.454 15.694 1.00 63.38 187 PRO A C 1
ATOM 1454 O O . PRO A 1 187 ? -1.733 -6.501 16.745 1.00 63.38 187 PRO A O 1
ATOM 1457 N N . ASP A 1 188 ? 0.154 -5.977 15.637 1.00 67.88 188 ASP A N 1
ATOM 1458 C CA . ASP A 1 188 ? 0.913 -5.566 16.826 1.00 67.88 188 ASP A CA 1
ATOM 1459 C C . ASP A 1 188 ? 0.346 -4.298 17.464 1.00 67.88 188 ASP A C 1
ATOM 1461 O O . ASP A 1 188 ? 0.197 -4.214 18.692 1.00 67.88 188 ASP A O 1
ATOM 1465 N N . LEU A 1 189 ? -0.074 -3.336 16.637 1.00 67.31 189 LEU A N 1
ATOM 1466 C CA . LEU A 1 189 ? -0.778 -2.148 17.107 1.00 67.31 189 LEU A CA 1
ATOM 1467 C C . LEU A 1 189 ? -2.120 -2.524 17.752 1.00 67.31 189 LEU A C 1
ATOM 1469 O O . LEU A 1 189 ? -2.418 -2.085 18.864 1.00 67.31 189 LEU A O 1
ATOM 1473 N N . ARG A 1 190 ? -2.910 -3.394 17.105 1.00 71.12 190 ARG A N 1
ATOM 1474 C CA . ARG A 1 190 ? -4.191 -3.874 17.655 1.00 71.12 190 ARG A CA 1
ATOM 1475 C C . ARG A 1 190 ? -4.005 -4.618 18.975 1.00 71.12 190 ARG A C 1
ATOM 1477 O O . ARG A 1 190 ? -4.782 -4.412 19.908 1.00 71.12 190 ARG A O 1
ATOM 1484 N N . LEU A 1 191 ? -2.976 -5.459 19.083 1.00 72.12 191 LEU A N 1
ATOM 1485 C CA . LEU A 1 191 ? -2.661 -6.181 20.313 1.00 72.12 191 LEU A CA 1
ATOM 1486 C C . LEU A 1 191 ? -2.282 -5.216 21.441 1.00 72.12 191 LEU A C 1
ATOM 1488 O O . LEU A 1 191 ? -2.713 -5.406 22.579 1.00 72.12 191 LEU A O 1
ATOM 1492 N N . THR A 1 192 ? -1.510 -4.181 21.123 1.00 75.19 192 THR A N 1
ATOM 1493 C CA . THR A 1 192 ? -1.081 -3.149 22.070 1.00 75.19 192 THR A CA 1
ATOM 1494 C C . THR A 1 192 ? -2.266 -2.319 22.568 1.00 75.19 192 THR A C 1
ATOM 1496 O O . THR A 1 192 ? -2.456 -2.195 23.779 1.00 75.19 192 THR A O 1
ATOM 1499 N N . ILE A 1 193 ? -3.140 -1.853 21.668 1.00 77.25 193 ILE A N 1
ATOM 1500 C CA . ILE A 1 193 ? -4.370 -1.136 22.041 1.00 77.25 193 ILE A CA 1
ATOM 1501 C C . ILE A 1 193 ? -5.276 -2.029 22.899 1.00 77.25 193 ILE A C 1
ATOM 1503 O O . ILE A 1 193 ? -5.760 -1.596 23.947 1.00 77.25 193 ILE A O 1
ATOM 1507 N N . ARG A 1 194 ? -5.447 -3.305 22.524 1.00 76.06 194 ARG A N 1
ATOM 1508 C CA . ARG A 1 194 ? -6.226 -4.275 23.308 1.00 76.06 194 ARG A CA 1
ATOM 1509 C C . ARG A 1 194 ? -5.661 -4.461 24.717 1.00 76.06 194 ARG A C 1
ATOM 1511 O O . ARG A 1 194 ? -6.433 -4.492 25.674 1.00 76.06 194 ARG A O 1
ATOM 1518 N N . LYS A 1 195 ? -4.336 -4.571 24.861 1.00 77.12 195 LYS A N 1
ATOM 1519 C CA . LYS A 1 195 ? -3.671 -4.690 26.171 1.00 77.12 195 LYS A CA 1
ATOM 1520 C C . LYS A 1 195 ? -3.975 -3.481 27.057 1.00 77.12 195 LYS A C 1
ATOM 1522 O O . LYS A 1 195 ? -4.375 -3.667 28.205 1.00 77.12 195 LYS A O 1
ATOM 1527 N N . TYR A 1 196 ? -3.855 -2.262 26.529 1.00 80.50 196 TYR A N 1
ATOM 1528 C CA . TYR A 1 196 ? -4.166 -1.052 27.295 1.00 80.50 196 TYR A CA 1
ATOM 1529 C C . TYR A 1 196 ? -5.652 -0.933 27.643 1.00 80.50 196 TYR A C 1
ATOM 1531 O O . TYR A 1 196 ? -5.978 -0.568 28.771 1.00 80.50 196 TYR A O 1
ATOM 1539 N N . ALA A 1 197 ? -6.555 -1.311 26.732 1.00 77.31 197 ALA A N 1
ATOM 1540 C CA . ALA A 1 197 ? -7.991 -1.324 27.007 1.00 77.31 197 ALA A CA 1
ATOM 1541 C C . ALA A 1 197 ? -8.341 -2.258 28.183 1.00 77.31 197 ALA A C 1
ATOM 1543 O O . ALA A 1 197 ? -9.059 -1.862 29.099 1.00 77.31 197 ALA A O 1
ATOM 1544 N N . VAL A 1 198 ? -7.782 -3.475 28.206 1.00 80.44 198 VAL A N 1
ATOM 1545 C CA . VAL A 1 198 ? -7.975 -4.434 29.312 1.00 80.44 198 VAL A CA 1
ATOM 1546 C C . VAL A 1 198 ? -7.370 -3.921 30.626 1.00 80.44 198 VAL A C 1
ATOM 1548 O O . VAL A 1 198 ? -7.977 -4.075 31.691 1.00 80.44 198 VAL A O 1
ATOM 1551 N N . ALA A 1 199 ? -6.198 -3.282 30.567 1.00 79.50 199 ALA A N 1
ATOM 1552 C CA . ALA A 1 199 ? -5.567 -2.688 31.743 1.00 79.50 199 ALA A CA 1
ATOM 1553 C C . ALA A 1 199 ? -6.431 -1.567 32.350 1.00 79.50 199 ALA A C 1
ATOM 1555 O O . ALA A 1 199 ? -6.632 -1.534 33.565 1.00 79.50 199 ALA A O 1
ATOM 1556 N N . LEU A 1 200 ? -7.006 -0.696 31.514 1.00 78.00 200 LEU A N 1
ATOM 1557 C CA . LEU A 1 200 ? -7.849 0.419 31.955 1.00 78.00 200 LEU A CA 1
ATOM 1558 C C . LEU A 1 200 ? -9.139 -0.055 32.647 1.00 78.00 200 LEU A C 1
ATOM 1560 O O . LEU A 1 200 ? -9.545 0.517 33.662 1.00 78.00 200 LEU A O 1
ATOM 1564 N N . VAL A 1 201 ? -9.770 -1.118 32.135 1.00 78.06 201 VAL A N 1
ATOM 1565 C CA . VAL A 1 201 ? -10.947 -1.734 32.776 1.00 78.06 201 VAL A CA 1
ATOM 1566 C C . VAL A 1 201 ? -10.600 -2.278 34.142 1.00 78.06 201 VAL A C 1
ATOM 1568 O O . VAL A 1 201 ? -11.277 -1.965 35.119 1.00 78.06 201 VAL A O 1
ATOM 1571 N N . SER A 1 202 ? -9.523 -3.060 34.215 1.00 80.06 202 SER A N 1
ATOM 1572 C CA . SER A 1 202 ? -9.049 -3.635 35.473 1.00 80.06 202 SER A CA 1
ATOM 1573 C C . SER A 1 202 ? -8.795 -2.536 36.508 1.00 80.06 202 SER A C 1
ATOM 1575 O O . SER A 1 202 ? -9.224 -2.647 37.656 1.00 80.06 202 SER A O 1
ATOM 1577 N N . PHE A 1 203 ? -8.177 -1.429 36.085 1.00 80.62 203 PHE A N 1
ATOM 1578 C CA . PHE A 1 203 ? -7.910 -0.281 36.946 1.00 80.62 203 PHE A CA 1
ATOM 1579 C C . PHE A 1 203 ? -9.189 0.446 37.390 1.00 80.62 203 PHE A C 1
ATOM 1581 O O . PHE A 1 203 ? -9.322 0.806 38.558 1.00 80.62 203 PHE A O 1
ATOM 1588 N N . SER A 1 204 ? -10.165 0.603 36.491 1.00 77.94 204 SER A N 1
ATOM 1589 C CA . SER A 1 204 ? -11.463 1.218 36.806 1.00 77.94 204 SER A CA 1
ATOM 1590 C C . SER A 1 204 ? -12.244 0.402 37.839 1.00 77.94 204 SER A C 1
ATOM 1592 O O . SER A 1 204 ? -12.782 0.965 38.791 1.00 77.94 204 SER A O 1
ATOM 1594 N N . ILE A 1 205 ? -12.266 -0.927 37.689 1.00 79.44 205 ILE A N 1
ATOM 1595 C CA . ILE A 1 205 ? -12.894 -1.840 38.654 1.00 79.44 205 ILE A CA 1
ATOM 1596 C C . ILE A 1 205 ? -12.192 -1.729 40.011 1.00 79.44 205 ILE A C 1
ATOM 1598 O O . ILE A 1 205 ? -12.857 -1.582 41.035 1.00 79.44 205 ILE A O 1
ATOM 1602 N N . LEU A 1 206 ? -10.856 -1.738 40.020 1.00 79.81 206 LEU A N 1
ATOM 1603 C CA . LEU A 1 206 ? -10.065 -1.637 41.244 1.00 79.81 206 LEU A CA 1
ATOM 1604 C C . LEU A 1 206 ? -10.341 -0.330 42.002 1.00 79.81 206 LEU A C 1
ATOM 1606 O O . LEU A 1 206 ? -10.590 -0.362 43.207 1.00 79.81 206 LEU A O 1
ATOM 1610 N N . ILE A 1 207 ? -10.351 0.809 41.301 1.00 77.88 207 ILE A N 1
ATOM 1611 C CA . ILE A 1 207 ? -10.689 2.112 41.893 1.00 77.88 207 ILE A CA 1
ATOM 1612 C C . ILE A 1 207 ? -12.124 2.113 42.422 1.00 77.88 207 ILE A C 1
ATOM 1614 O O . ILE A 1 207 ? -12.363 2.598 43.528 1.00 77.88 207 ILE A O 1
ATOM 1618 N N . GLY A 1 208 ? -13.071 1.563 41.658 1.00 76.56 208 GLY A N 1
ATOM 1619 C CA . GLY A 1 208 ? -14.472 1.472 42.064 1.00 76.56 208 GLY A CA 1
ATOM 1620 C C . GLY A 1 208 ? -14.646 0.691 43.366 1.00 76.56 208 GLY A C 1
ATOM 1621 O O . GLY A 1 208 ? -15.322 1.162 44.281 1.00 76.56 208 GLY A O 1
ATOM 1622 N N . ILE A 1 209 ? -13.974 -0.457 43.489 1.00 79.69 209 ILE A N 1
ATOM 1623 C CA . ILE A 1 209 ? -13.968 -1.268 44.714 1.00 79.69 209 ILE A CA 1
ATOM 1624 C C . ILE A 1 209 ? -13.319 -0.493 45.866 1.00 79.69 209 ILE A C 1
ATOM 1626 O O . ILE A 1 209 ? -13.897 -0.409 46.950 1.00 79.69 209 ILE A O 1
ATOM 1630 N N . LEU A 1 210 ? -12.149 0.115 45.641 1.00 76.94 210 LEU A N 1
ATOM 1631 C CA . LEU A 1 210 ? -11.424 0.856 46.674 1.00 76.94 210 LEU A CA 1
ATOM 1632 C C . LEU A 1 210 ? -12.244 2.034 47.218 1.00 76.94 210 LEU A C 1
ATOM 1634 O O . LEU A 1 210 ? -12.320 2.220 48.432 1.00 76.94 210 LEU A O 1
ATOM 1638 N N . MET A 1 211 ? -12.877 2.815 46.339 1.00 75.38 211 MET A N 1
ATOM 1639 C CA . MET A 1 211 ? -13.743 3.923 46.749 1.00 75.38 211 MET A CA 1
ATOM 1640 C C . MET A 1 211 ? -15.019 3.442 47.424 1.00 75.38 211 MET A C 1
ATOM 1642 O O . MET A 1 211 ? -15.417 4.024 48.433 1.00 75.38 211 MET A O 1
ATOM 1646 N N . GLY A 1 212 ? -15.622 2.361 46.923 1.00 75.00 212 GLY A N 1
ATOM 1647 C CA . GLY A 1 212 ? -16.765 1.726 47.570 1.00 75.00 212 GLY A CA 1
ATOM 1648 C C . GLY A 1 212 ? -16.448 1.367 49.020 1.00 75.00 212 GLY A C 1
ATOM 1649 O O . GLY A 1 212 ? -17.165 1.777 49.927 1.00 75.00 212 GLY A O 1
ATOM 1650 N N . LEU A 1 213 ? -15.319 0.697 49.256 1.00 75.25 213 LEU A N 1
ATOM 1651 C CA . LEU A 1 213 ? -14.897 0.297 50.598 1.00 75.25 213 LEU A CA 1
ATOM 1652 C C . LEU A 1 213 ? -14.505 1.491 51.480 1.00 75.25 213 LEU A C 1
ATOM 1654 O O . LEU A 1 213 ? -14.878 1.538 52.652 1.00 75.25 213 LEU A O 1
ATOM 1658 N N . ARG A 1 214 ? -13.776 2.474 50.936 1.00 75.62 214 ARG A N 1
ATOM 1659 C CA . ARG A 1 214 ? -13.261 3.605 51.725 1.00 75.62 214 ARG A CA 1
ATOM 1660 C C . ARG A 1 214 ? -14.347 4.595 52.143 1.00 75.62 214 ARG A C 1
ATOM 1662 O O . ARG A 1 214 ? -14.229 5.183 53.215 1.00 75.62 214 ARG A O 1
ATOM 1669 N N . PHE A 1 215 ? -15.402 4.759 51.347 1.00 71.56 215 PHE A N 1
ATOM 1670 C CA . PHE A 1 215 ? -16.502 5.669 51.674 1.00 71.56 215 PHE A CA 1
ATOM 1671 C C . PHE A 1 215 ? -17.718 4.985 52.308 1.00 71.56 215 PHE A C 1
ATOM 1673 O O . PHE A 1 215 ? -18.443 5.645 53.047 1.00 71.56 215 PHE A O 1
ATOM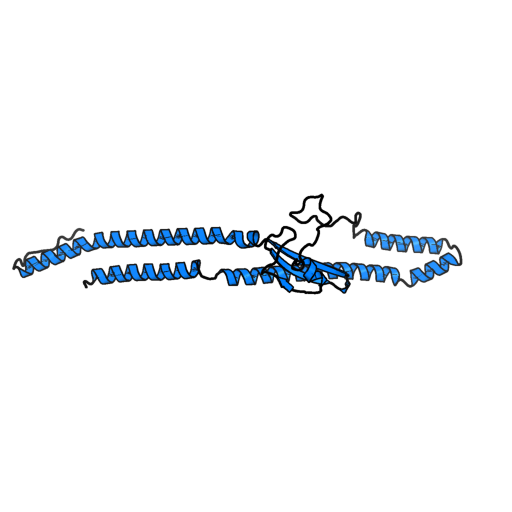 1680 N N . ALA A 1 216 ? -17.954 3.685 52.094 1.00 73.44 216 ALA A N 1
ATOM 1681 C CA . ALA A 1 216 ? -19.123 3.012 52.676 1.00 73.44 216 ALA A CA 1
ATOM 1682 C C . ALA A 1 216 ? -19.105 3.001 54.212 1.00 73.44 216 ALA A C 1
ATOM 1684 O O . ALA A 1 216 ? -20.123 3.300 54.836 1.00 73.44 216 ALA A O 1
ATOM 1685 N N . ALA A 1 217 ? -17.950 2.707 54.815 1.00 70.81 217 ALA A N 1
ATOM 1686 C CA . ALA A 1 217 ? -17.806 2.612 56.266 1.00 70.81 217 ALA A CA 1
ATOM 1687 C C . ALA A 1 217 ? -18.151 3.921 57.016 1.00 70.81 217 ALA A C 1
ATOM 1689 O O . ALA A 1 217 ? -18.994 3.871 57.912 1.00 70.81 217 ALA A O 1
ATOM 1690 N N . PRO A 1 218 ? -17.583 5.100 56.674 1.00 74.94 218 PRO A N 1
ATOM 1691 C CA . PRO A 1 218 ? -17.902 6.340 57.386 1.00 74.94 218 PRO A CA 1
ATOM 1692 C C . PRO A 1 218 ? -19.347 6.802 57.187 1.00 74.94 218 PRO A C 1
ATOM 1694 O O . PRO A 1 218 ? -19.916 7.414 58.087 1.00 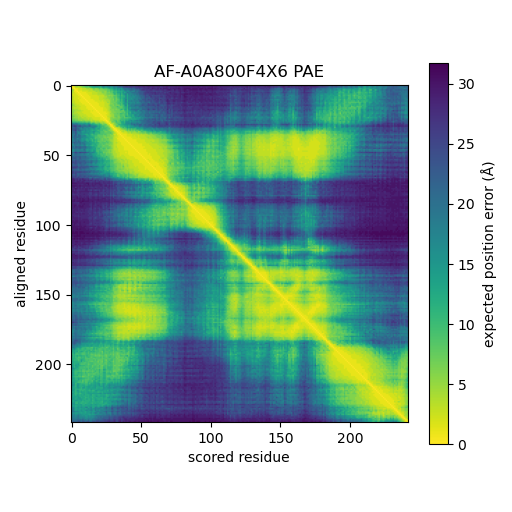74.94 218 PRO A O 1
ATOM 1697 N N . ILE A 1 219 ? -19.968 6.503 56.041 1.00 79.31 219 ILE A N 1
ATOM 1698 C CA . ILE A 1 219 ? -21.356 6.912 55.820 1.00 79.31 219 ILE A CA 1
ATOM 1699 C C . ILE A 1 219 ? -22.328 6.006 56.587 1.00 79.31 219 ILE A C 1
ATOM 1701 O O . ILE A 1 219 ? -23.291 6.519 57.146 1.00 79.31 219 ILE A O 1
ATOM 1705 N N . HIS A 1 220 ? -22.078 4.693 56.680 1.00 80.56 220 HIS A N 1
ATOM 1706 C CA . HIS A 1 220 ? -22.856 3.834 57.585 1.00 80.56 220 HIS A CA 1
ATOM 1707 C C . HIS A 1 220 ? -22.740 4.299 59.037 1.00 80.56 220 HIS A C 1
ATOM 1709 O O . HIS A 1 220 ? -23.756 4.474 59.695 1.00 80.56 220 HIS A O 1
ATOM 1715 N N . ALA A 1 221 ? -21.529 4.636 59.488 1.00 82.19 221 ALA A N 1
ATOM 1716 C CA . ALA A 1 221 ? -21.326 5.161 60.834 1.00 82.19 221 ALA A CA 1
ATOM 1717 C C . ALA A 1 221 ? -22.081 6.482 61.094 1.00 82.19 221 ALA A C 1
ATOM 1719 O O . ALA A 1 221 ? -22.496 6.737 62.221 1.00 82.19 221 ALA A O 1
ATOM 1720 N N . LEU A 1 222 ? -22.269 7.328 60.074 1.00 84.19 222 LEU A N 1
ATOM 1721 C CA . LEU A 1 222 ? -23.097 8.534 60.180 1.00 84.19 222 LEU A CA 1
ATOM 1722 C C . LEU A 1 222 ? -24.591 8.205 60.253 1.00 84.19 222 LEU A C 1
ATOM 1724 O O . LEU A 1 222 ? -25.290 8.811 61.059 1.00 84.19 222 LEU A O 1
ATOM 1728 N N . VAL A 1 223 ? -25.069 7.256 59.442 1.00 86.94 223 VAL A N 1
ATOM 1729 C CA . VAL A 1 223 ? -26.470 6.801 59.471 1.00 86.94 223 VAL A CA 1
ATOM 1730 C C . VAL A 1 223 ? -26.815 6.218 60.843 1.00 86.94 223 VAL A C 1
ATOM 1732 O O . VAL A 1 223 ? -27.781 6.666 61.452 1.00 86.94 223 VAL A O 1
ATOM 1735 N N . ASP A 1 224 ? -25.970 5.336 61.381 1.00 87.69 224 ASP A N 1
ATOM 1736 C CA . ASP A 1 224 ? -26.169 4.725 62.703 1.00 87.69 224 ASP A CA 1
ATOM 1737 C C . ASP A 1 224 ? -26.237 5.782 63.823 1.00 87.69 224 ASP A C 1
ATOM 1739 O O . ASP A 1 224 ? -26.967 5.643 64.805 1.00 87.69 224 ASP A O 1
ATOM 1743 N N . VAL A 1 225 ? -25.469 6.870 63.696 1.00 88.94 225 VAL A N 1
ATOM 1744 C CA . VAL A 1 225 ? -25.495 7.984 64.656 1.00 88.94 225 VAL A CA 1
ATOM 1745 C C . VAL A 1 225 ? -26.782 8.787 64.539 1.00 88.94 225 VAL A C 1
ATOM 1747 O O . VAL A 1 225 ? -27.336 9.167 65.566 1.00 88.94 225 VAL A O 1
ATOM 1750 N N . VAL A 1 226 ? -27.267 9.037 63.322 1.00 89.81 226 VAL A N 1
ATOM 1751 C CA . VAL A 1 226 ? -28.538 9.741 63.108 1.00 89.81 226 VAL A CA 1
ATOM 1752 C C . VAL A 1 226 ? -29.704 8.930 63.672 1.00 89.81 226 VAL A C 1
ATOM 1754 O O . VAL A 1 226 ? -30.490 9.493 64.427 1.00 89.81 226 VAL A O 1
ATOM 1757 N N . GLU A 1 227 ? -29.769 7.619 63.417 1.00 90.75 227 GLU A N 1
ATOM 1758 C CA . GLU A 1 227 ? -30.816 6.748 63.979 1.00 90.75 227 GLU A CA 1
ATOM 1759 C C . GLU A 1 227 ? -30.802 6.747 65.515 1.00 90.75 227 GLU A C 1
ATOM 1761 O O . GLU A 1 227 ? -31.848 6.813 66.161 1.00 90.75 227 GLU A O 1
ATOM 1766 N N . ARG A 1 228 ? -29.613 6.748 66.132 1.00 88.75 228 ARG A N 1
ATOM 1767 C CA . ARG A 1 228 ? -29.480 6.864 67.593 1.00 88.75 228 ARG A CA 1
ATOM 1768 C C . ARG A 1 228 ? -29.944 8.218 68.128 1.00 88.75 228 ARG A C 1
ATOM 1770 O O . ARG A 1 228 ? -30.553 8.265 69.196 1.00 88.75 228 ARG A O 1
ATOM 1777 N N . ILE A 1 229 ? -29.669 9.305 67.407 1.00 91.06 229 ILE A N 1
ATOM 1778 C CA . ILE A 1 229 ? -30.134 10.650 67.774 1.00 91.06 229 ILE A CA 1
ATOM 1779 C C . ILE A 1 229 ? -31.660 10.734 67.659 1.00 91.06 229 ILE A C 1
ATOM 1781 O O . ILE A 1 229 ? -32.294 11.252 68.577 1.00 91.06 229 ILE A O 1
ATOM 1785 N N . GLU A 1 230 ? -32.253 10.193 66.590 1.00 88.81 230 GLU A N 1
ATOM 1786 C CA . GLU A 1 230 ? -33.714 10.111 66.433 1.00 88.81 230 GLU A CA 1
ATOM 1787 C C . GLU A 1 230 ? -34.366 9.281 67.546 1.00 88.81 230 GLU A C 1
ATOM 1789 O O . GLU A 1 230 ? -35.425 9.650 68.050 1.00 88.81 230 GLU A O 1
ATOM 1794 N N . ALA A 1 231 ? -33.701 8.220 68.008 1.00 92.69 231 ALA A N 1
ATOM 1795 C CA . ALA A 1 231 ? -34.129 7.422 69.157 1.00 92.69 231 ALA A CA 1
ATOM 1796 C C . ALA A 1 231 ? -33.935 8.120 70.525 1.00 92.69 231 ALA A C 1
ATOM 1798 O O . ALA A 1 231 ? -34.248 7.536 71.563 1.00 92.69 231 ALA A O 1
ATOM 1799 N N . GLY A 1 232 ? -33.434 9.362 70.549 1.00 89.81 232 GLY A N 1
ATOM 1800 C CA . GLY A 1 232 ? -33.310 10.195 71.748 1.00 89.81 232 GLY A CA 1
ATOM 1801 C C . GLY A 1 232 ? -31.907 10.264 72.364 1.00 89.81 232 GLY A C 1
ATOM 1802 O O . GLY A 1 232 ? -31.711 10.985 73.345 1.00 89.81 232 GLY A O 1
ATOM 1803 N N . ASP A 1 233 ? -30.905 9.584 71.798 1.00 91.00 233 ASP A N 1
ATOM 1804 C CA . ASP A 1 233 ? -29.509 9.683 72.243 1.00 91.00 233 ASP A CA 1
ATOM 1805 C C . ASP A 1 233 ? -28.805 10.894 71.605 1.00 91.00 233 ASP A C 1
ATOM 1807 O O . ASP A 1 233 ? -27.984 10.783 70.692 1.00 91.00 233 ASP A O 1
ATOM 1811 N N . LEU A 1 234 ? -29.101 12.089 72.125 1.00 85.44 234 LEU A N 1
ATOM 1812 C CA . LEU A 1 234 ? -28.526 13.361 71.653 1.00 85.44 234 LEU A CA 1
ATOM 1813 C C . LEU A 1 234 ? -26.995 13.463 71.831 1.00 85.44 234 LEU A C 1
ATOM 1815 O O . LEU A 1 234 ? -26.356 14.383 71.304 1.00 85.44 234 LEU A O 1
ATOM 1819 N N . LYS A 1 235 ? -26.388 12.545 72.595 1.00 88.25 235 LYS A N 1
ATOM 1820 C CA . LYS A 1 235 ? -24.939 12.499 72.828 1.00 88.25 235 LYS A CA 1
ATOM 1821 C C . LYS A 1 235 ? -24.203 11.610 71.827 1.00 88.25 235 LYS A C 1
ATOM 1823 O O . LYS A 1 235 ? -22.971 11.622 71.839 1.00 88.25 235 LYS A O 1
ATOM 1828 N N . ALA A 1 236 ? -24.903 10.885 70.953 1.00 85.25 236 ALA A N 1
ATOM 1829 C CA . ALA A 1 236 ? -24.263 10.073 69.927 1.00 85.25 236 ALA A CA 1
ATOM 1830 C C . ALA A 1 236 ? -23.360 10.929 69.010 1.00 85.25 236 ALA A C 1
ATOM 1832 O O . ALA A 1 236 ? -23.654 12.084 68.672 1.00 85.25 236 ALA A O 1
ATOM 1833 N N . ARG A 1 237 ? -22.204 10.370 68.642 1.00 80.88 237 ARG A N 1
ATOM 1834 C CA . ARG A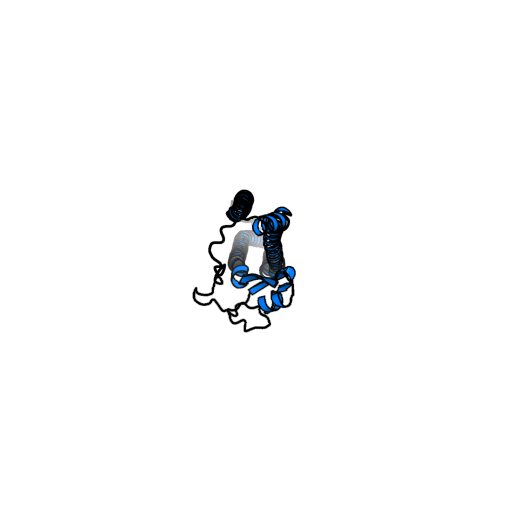 1 237 ? -21.187 11.003 67.791 1.00 80.88 237 ARG A CA 1
ATOM 1835 C C . ARG A 1 237 ? -20.582 9.961 66.860 1.00 80.88 237 ARG A C 1
ATOM 1837 O O . ARG A 1 237 ? -20.351 8.827 67.275 1.00 80.88 237 ARG A O 1
ATOM 1844 N N . ALA A 1 238 ? -20.297 10.365 65.625 1.00 76.62 238 ALA A N 1
ATOM 1845 C CA . ALA A 1 238 ? -19.616 9.508 64.665 1.00 76.62 238 ALA A CA 1
ATOM 1846 C C . ALA A 1 238 ? -18.124 9.376 65.015 1.00 76.62 238 ALA A C 1
ATOM 1848 O O . ALA A 1 238 ? -17.493 10.374 65.375 1.00 76.62 238 ALA A O 1
ATOM 1849 N N . PRO A 1 239 ? -17.542 8.170 64.904 1.00 73.19 239 PRO A N 1
ATOM 1850 C CA . PRO A 1 239 ? -16.116 7.973 65.106 1.00 73.19 239 PRO A CA 1
ATOM 1851 C C . PRO A 1 239 ? -15.332 8.658 63.979 1.00 73.19 239 PRO A C 1
ATOM 1853 O O . PRO A 1 239 ? -15.410 8.259 62.817 1.00 73.19 239 PRO A O 1
ATOM 1856 N N . VAL A 1 240 ? -14.559 9.691 64.320 1.00 65.69 240 VAL A N 1
ATOM 1857 C CA . VAL A 1 240 ? -13.628 10.342 63.389 1.00 65.69 240 VAL A CA 1
ATOM 1858 C C . VAL A 1 240 ? -12.297 9.607 63.484 1.00 65.69 240 VAL A C 1
ATOM 1860 O O . VAL A 1 240 ? -11.599 9.704 64.490 1.00 65.69 240 VAL A O 1
ATOM 1863 N N . ARG A 1 241 ? -11.952 8.832 62.454 1.00 58.94 241 ARG A N 1
ATOM 1864 C CA . ARG A 1 241 ? -10.611 8.248 62.330 1.00 58.94 241 ARG A CA 1
ATOM 1865 C C . ARG A 1 241 ? -9.709 9.295 61.664 1.00 58.94 241 ARG A C 1
ATOM 1867 O O . ARG A 1 241 ? -9.918 9.583 60.488 1.00 58.94 241 ARG A O 1
ATOM 1874 N N . SER A 1 242 ? -8.793 9.888 62.436 1.00 47.16 242 SER A N 1
ATOM 1875 C CA . SER A 1 242 ? -7.706 10.756 61.946 1.00 47.16 242 SER A CA 1
ATOM 1876 C C . SER A 1 242 ? -6.695 9.967 61.129 1.00 47.16 242 SER A C 1
ATOM 1878 O O . SER A 1 242 ? -6.336 8.866 61.613 1.00 47.16 242 SER A O 1
#

Mean predicted aligned error: 16.04 Å

Solvent-accessible surface area (backbone atoms only — not comparable to full-atom values): 14004 Å² total; per-residue (Å²): 134,58,74,67,60,54,53,54,49,50,53,51,47,53,51,52,51,52,48,49,50,49,47,50,60,73,71,43,76,67,59,58,66,54,47,54,54,51,50,51,52,41,41,52,50,34,51,52,50,52,52,55,53,48,55,52,49,53,55,48,50,54,50,52,47,59,61,70,63,34,73,56,57,64,51,42,49,58,46,32,76,75,63,70,41,70,68,43,53,53,50,52,50,50,52,51,49,51,50,51,55,67,41,62,79,56,85,74,90,66,97,61,81,92,66,69,56,97,86,47,59,95,82,62,87,74,78,80,83,86,49,80,66,23,59,64,52,41,8,69,73,60,43,68,47,77,44,66,72,95,24,38,47,98,83,71,44,59,24,35,34,15,26,38,47,37,76,95,75,76,47,56,45,72,41,75,44,55,45,65,72,75,51,56,69,52,59,61,54,51,51,50,54,51,51,51,54,54,50,52,51,54,50,51,53,52,52,52,53,52,50,50,60,68,51,49,57,63,52,51,45,45,51,57,28,51,55,40,35,76,74,65,40,79,79,60,68,61,88,81,85,131

pLDDT: mean 73.45, std 11.86, range [36.19, 92.69]

Secondary structure (DSSP, 8-state):
--HHHHHHHHHHHHHHHHHHHHHHHHHS-THHHHHHHHHHHHHHHHHHHHHHHHHHHHHHHHHHHHHHT-HHHHHHHHHHHHH--HHHHHHHHHHHHHHHHHHTTS-------S---TTS-TT--------TTSHHHHHHTT--EEE-SS-B-TTS-BEEEEEEEEGGGTEEEEEEEEHHHHHTHHHHHHHHHHHHHHHHHHHHHHHHHHHHHHHHHHHHHHHHHHHHHHTT-TT-------

Sequence (242 aa):
MDLRTKLVFALVLVSLVSMLLLATFSYGPPRDLWWESALETLDALAESKKMQIGGVVDGWENRVRLISGRSGLRRLTESFDRGHDESAQRDVARLLAGAQASLGGLGVHEISFLSAPRHAGPSNRVLTIADENAPIVRALQGADSTFYENTFDYRKEPVWAATRAMPELGIALVVKFDRSEREEPLPDLRLTIRKYAVALVSFSILIGILMGLRFAAPIHALVDVVERIEAGDLKARAPVRS

Foldseek 3Di:
DDVLVVVLCVLVVVLVVVLVVLCCVLVPPPVVVLVVVVLVVQLVVQVVVVVVVVVVVVVVVVLVCVLVVPPLVVVLVVVCVPPVDPVSVVVVVVSVVVSVVVCVVVPPPDPDPPDDPPPDPPPPPDLDPPDCLELQNCLLVVDQDWDQPPYADSVRAHKTWGKHHDVVVSDIDIDIDGPCVSCVVSVVVSVVSVVVSVVSVVVSVVVSVVCCVVPVVQVVQVVVQVVVVVVPPVVRDRDDDD